Protein AF-E1YEP6-F1 (afdb_monomer)

Secondary structure (DSSP, 8-state):
----PPP-----STTSSTTEEE-SSEEEEEEEEETTEEEEEEEEHHHH-HHHHHHHHHHHHHHHHHHHHSS----HHHHHHHHHHHHHHHHHHHHHHHHHHHHHHHHHHHHHHHHHHHHHHHHH-EEEEEEEEETTTEEEEEEEEEETTEEEEEEEEEHHHHSSHHHHHHHHHHHHHHHHHHHHS---TT--------TT-SSSSTTEEEETTEEEEEEEEETTEEEEEEEEHHHH-HHHHHHHHHHHHHHHHHHHH-

Solvent-accessible surface area (backbone atoms only — not comparable to full-atom values): 14786 Å² total; per-residue (Å²): 134,87,78,84,72,81,76,86,72,80,66,91,47,96,63,79,45,75,52,33,45,78,53,91,64,31,13,33,17,45,46,79,76,57,94,91,41,68,51,71,52,76,29,47,17,88,81,54,35,67,69,52,12,42,52,50,24,53,49,53,44,44,58,46,32,33,71,75,70,71,48,62,83,70,51,68,66,60,53,49,51,52,49,54,51,52,52,52,52,51,51,52,53,51,53,52,52,51,56,52,51,54,52,53,53,51,52,51,52,52,53,50,53,49,55,50,48,53,51,52,55,64,71,50,45,49,74,50,74,46,80,44,82,41,94,85,82,45,48,30,31,37,36,39,36,29,52,75,94,42,76,80,40,81,50,76,31,42,14,84,82,50,74,34,64,66,49,14,47,50,50,49,51,51,50,51,50,50,54,47,45,69,67,63,40,67,76,46,94,73,69,65,82,59,87,61,68,53,94,85,44,74,58,91,42,83,51,32,34,68,55,97,66,24,25,33,20,52,45,79,76,49,95,99,37,67,53,70,51,77,27,46,27,90,79,56,37,64,72,52,13,45,50,53,27,52,49,53,46,53,54,48,50,48,71,74,73,107

Organism: NCBI:txid201089

Nearest PDB structures (foldseek):
  2f7t-assembly1_A-2  TM=4.843E-01  e=3.845E-01  Drosophila mauritiana
  2khx-assembly1_A  TM=5.033E-01  e=6.481E-01  Homo sapiens
  7zj1-assembly1_A  TM=3.303E-01  e=1.227E+00  Homo sapiens
  2mdr-assembly1_A  TM=3.276E-01  e=1.841E+00  Homo sapiens
  9asp-assembly1_B  TM=1.495E-01  e=4.318E-01  Homo sapiens

Structure (mmCIF, N/CA/C/O backbone):
data_AF-E1YEP6-F1
#
_entry.id   AF-E1YEP6-F1
#
loop_
_atom_site.group_PDB
_atom_site.id
_atom_site.type_symbol
_atom_site.label_atom_id
_atom_site.label_alt_id
_atom_site.label_comp_id
_atom_site.label_asym_id
_atom_site.label_entity_id
_atom_site.label_seq_id
_atom_site.pdbx_PDB_ins_code
_atom_site.Cartn_x
_atom_site.Cartn_y
_atom_site.Cartn_z
_atom_site.occupancy
_atom_site.B_iso_or_equiv
_atom_site.auth_seq_id
_atom_site.auth_comp_id
_atom_site.auth_asym_id
_atom_site.auth_atom_id
_atom_site.pdbx_PDB_model_num
ATOM 1 N N . MET A 1 1 ? 2.121 -6.589 59.839 1.00 35.47 1 MET A N 1
ATOM 2 C CA . MET A 1 1 ? 0.674 -6.629 60.161 1.00 35.47 1 MET A CA 1
ATOM 3 C C . MET A 1 1 ? -0.116 -7.048 58.926 1.00 35.47 1 MET A C 1
ATOM 5 O O . MET A 1 1 ? -0.257 -6.254 58.002 1.00 35.47 1 MET A O 1
ATOM 9 N N . MET A 1 2 ? -0.581 -8.300 58.866 1.00 32.38 2 MET A N 1
ATOM 10 C CA . MET A 1 2 ? -1.442 -8.772 57.775 1.00 32.38 2 MET A CA 1
ATOM 11 C C . MET A 1 2 ? -2.827 -8.127 57.902 1.00 32.38 2 MET A C 1
ATOM 13 O O . MET A 1 2 ? -3.521 -8.319 58.897 1.00 32.38 2 MET A O 1
ATOM 17 N N . ARG A 1 3 ? -3.227 -7.329 56.907 1.00 37.75 3 ARG A N 1
ATOM 18 C CA . ARG A 1 3 ? -4.594 -6.802 56.823 1.00 37.75 3 ARG A CA 1
ATOM 19 C C . ARG A 1 3 ? -5.504 -7.956 56.413 1.00 37.75 3 ARG A C 1
ATOM 21 O O . ARG A 1 3 ? -5.449 -8.388 55.265 1.00 37.75 3 ARG A O 1
ATOM 28 N N . ASN A 1 4 ? -6.325 -8.444 57.340 1.00 40.06 4 ASN A N 1
ATOM 29 C CA . ASN A 1 4 ? -7.400 -9.386 57.036 1.00 40.06 4 ASN A CA 1
ATOM 30 C C . ASN A 1 4 ? -8.300 -8.779 55.949 1.00 40.06 4 ASN A C 1
ATOM 32 O O . ASN A 1 4 ? -9.033 -7.820 56.198 1.00 40.06 4 ASN A O 1
ATOM 36 N N . LEU A 1 5 ? -8.200 -9.301 54.725 1.00 43.88 5 LEU A N 1
ATOM 37 C CA . LEU A 1 5 ? -9.076 -8.908 53.627 1.00 43.88 5 LEU A CA 1
ATOM 38 C C . LEU A 1 5 ? -10.500 -9.383 53.955 1.00 43.88 5 LEU A C 1
ATOM 40 O O . LEU A 1 5 ? -10.671 -10.535 54.358 1.00 43.88 5 LEU A O 1
ATOM 44 N N . PRO A 1 6 ? -11.527 -8.530 53.798 1.00 47.44 6 PRO A N 1
ATOM 45 C CA . PRO A 1 6 ? -12.900 -8.925 54.069 1.00 47.44 6 PRO A CA 1
ATOM 46 C C . PRO A 1 6 ? -13.282 -10.121 53.189 1.00 47.44 6 PRO A C 1
ATOM 48 O O . PRO A 1 6 ? -13.082 -10.118 51.971 1.00 47.44 6 PRO A O 1
ATOM 51 N N . THR A 1 7 ? -13.815 -11.158 53.832 1.00 45.75 7 THR A N 1
ATOM 52 C CA . THR A 1 7 ? -14.283 -12.383 53.187 1.00 45.75 7 THR A CA 1
ATOM 53 C C . THR A 1 7 ? -15.318 -12.049 52.112 1.00 45.75 7 THR A C 1
ATOM 55 O O . THR A 1 7 ? -16.186 -11.192 52.287 1.00 45.75 7 THR A O 1
ATOM 58 N N . LYS A 1 8 ? -15.201 -12.708 50.952 1.00 45.56 8 LYS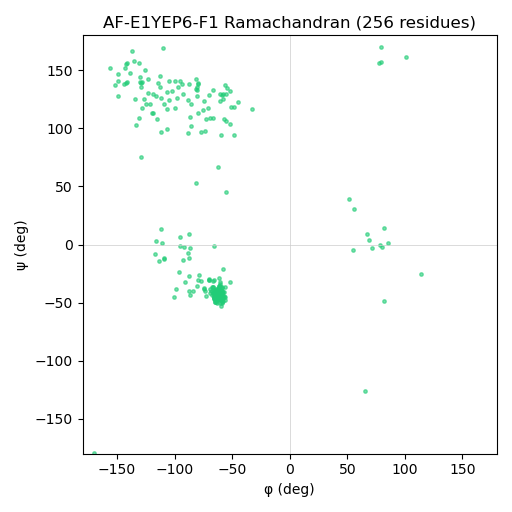 A N 1
ATOM 59 C CA . LYS A 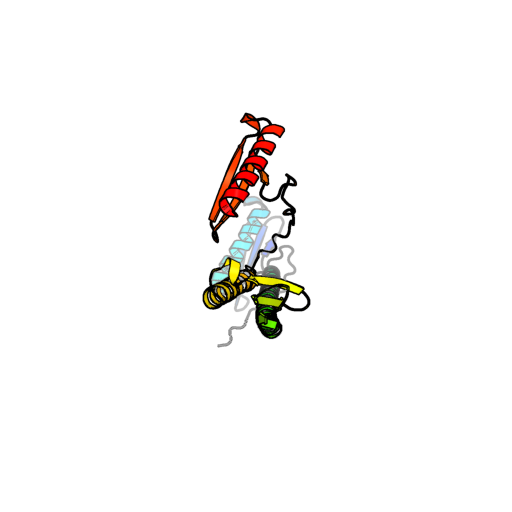1 8 ? -16.094 -12.528 49.800 1.00 45.56 8 LYS A CA 1
ATOM 60 C C . 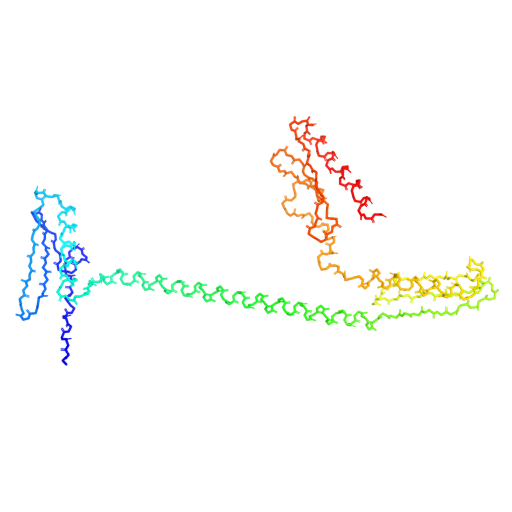LYS A 1 8 ? -17.540 -12.862 50.193 1.00 45.56 8 LYS A C 1
ATOM 62 O O . LYS A 1 8 ? -17.958 -14.011 50.097 1.00 45.56 8 LYS A O 1
ATOM 67 N N . THR A 1 9 ? -18.329 -11.865 50.583 1.00 48.84 9 THR A N 1
ATOM 68 C CA . THR A 1 9 ? -19.785 -12.012 50.701 1.00 48.84 9 THR A CA 1
ATOM 69 C C . THR A 1 9 ? -20.374 -12.234 49.310 1.00 48.84 9 THR A C 1
ATOM 71 O O . THR A 1 9 ? -20.386 -11.314 48.489 1.00 48.84 9 THR A O 1
ATOM 74 N N . LYS A 1 10 ? -20.846 -13.459 49.037 1.00 47.03 10 LYS A N 1
ATOM 75 C CA . LYS A 1 10 ? -21.699 -13.753 47.877 1.00 47.03 10 LYS A CA 1
ATOM 76 C C . LYS A 1 10 ? -22.940 -12.866 47.976 1.00 47.03 10 LYS A C 1
ATOM 78 O O . LYS A 1 10 ? -23.603 -12.845 49.010 1.00 47.03 10 LYS A O 1
ATOM 83 N N . SER A 1 11 ? -23.215 -12.094 46.932 1.00 49.12 11 SER A N 1
ATOM 84 C CA . SER A 1 11 ? -24.343 -11.173 46.917 1.00 49.12 11 SER A CA 1
ATOM 85 C C . SER A 1 11 ? -25.584 -11.941 46.441 1.00 49.12 11 SER A C 1
ATOM 87 O O . SER A 1 11 ? -25.661 -12.387 45.303 1.00 49.12 11 SER A O 1
ATOM 89 N N . THR A 1 12 ? -26.535 -12.180 47.345 1.00 55.88 12 THR A N 1
ATOM 90 C CA . THR A 1 12 ? -27.856 -12.774 47.044 1.00 55.88 12 THR A CA 1
ATOM 91 C C . THR A 1 12 ? -28.888 -11.710 46.652 1.00 55.88 12 THR A C 1
ATOM 93 O O . THR A 1 12 ? -30.082 -11.974 46.547 1.00 55.88 12 THR A O 1
ATOM 96 N N . ASN A 1 13 ? -28.445 -10.470 46.461 1.00 64.25 13 ASN A N 1
ATOM 97 C CA . ASN A 1 13 ? -29.283 -9.302 46.244 1.00 64.25 13 ASN A CA 1
ATOM 98 C C . ASN A 1 13 ? -29.504 -9.025 44.747 1.00 64.25 13 ASN A C 1
ATOM 100 O O . ASN A 1 13 ? -28.581 -9.037 43.937 1.00 64.25 13 ASN A O 1
ATOM 104 N N . LYS A 1 14 ? -30.748 -8.678 44.398 1.00 73.06 14 LYS A N 1
ATOM 105 C CA . LYS A 1 14 ? -31.220 -8.424 43.022 1.00 73.06 14 LYS A CA 1
ATOM 106 C C . LYS A 1 14 ? -30.589 -7.198 42.328 1.00 73.06 14 LYS A C 1
ATOM 108 O O . LYS A 1 14 ? -30.929 -6.900 41.193 1.00 73.06 14 LYS A O 1
ATOM 113 N N . THR A 1 15 ? -29.711 -6.456 43.001 1.00 80.00 15 THR A N 1
ATOM 114 C CA . THR A 1 15 ? -29.136 -5.187 42.513 1.00 80.00 15 THR A CA 1
ATOM 115 C C . THR A 1 15 ? -27.804 -5.356 41.778 1.00 80.00 15 THR A C 1
ATOM 117 O O . THR A 1 15 ? -27.323 -4.394 41.184 1.00 80.00 15 THR A O 1
ATOM 120 N N . GLY A 1 16 ? -27.163 -6.529 41.868 1.00 80.19 16 GLY A N 1
ATOM 121 C CA . GLY A 1 16 ? -25.827 -6.773 41.303 1.00 80.19 16 GLY A CA 1
ATOM 122 C C . GLY A 1 16 ? -24.682 -6.023 42.003 1.00 80.19 16 GLY A C 1
ATOM 123 O O . GLY A 1 16 ? -23.533 -6.103 41.570 1.00 80.19 16 GLY A O 1
ATOM 124 N N . VAL A 1 17 ? -24.962 -5.295 43.091 1.00 81.44 17 VAL A N 1
ATOM 125 C CA . VAL A 1 17 ? -23.961 -4.552 43.869 1.00 81.44 17 VAL A CA 1
ATOM 126 C C . VAL A 1 17 ? -23.952 -5.074 45.301 1.00 81.44 17 VAL A C 1
ATOM 128 O O . VAL A 1 17 ? -24.918 -4.903 46.047 1.00 81.44 17 VAL A O 1
ATOM 131 N N . THR A 1 18 ? -22.854 -5.711 45.712 1.00 84.31 18 THR A N 1
ATOM 132 C CA . THR A 1 18 ? -22.693 -6.234 47.076 1.00 84.31 18 THR A CA 1
ATOM 133 C C . THR A 1 18 ? -22.906 -5.132 48.108 1.00 84.31 18 THR A C 1
ATOM 135 O O . THR A 1 18 ? -22.303 -4.063 48.038 1.00 84.31 18 THR A O 1
ATOM 138 N N . GLY A 1 19 ? -23.762 -5.398 49.094 1.00 88.12 19 GLY A N 1
ATOM 139 C CA . GLY A 1 19 ? -24.051 -4.431 50.145 1.00 88.12 19 GLY A CA 1
ATOM 140 C C . GLY A 1 19 ? -25.145 -3.418 49.813 1.00 88.12 19 GLY A C 1
ATOM 141 O O . GLY A 1 19 ? -25.428 -2.573 50.654 1.00 88.12 19 GLY A O 1
ATOM 142 N N . VAL A 1 20 ? -25.764 -3.487 48.628 1.00 91.00 20 VAL A N 1
ATOM 143 C CA . VAL A 1 20 ? -26.867 -2.600 48.221 1.00 91.00 20 VAL A CA 1
ATOM 144 C C . VAL A 1 20 ? -28.122 -3.416 47.947 1.00 91.00 20 VAL A C 1
ATOM 146 O O . VAL A 1 20 ? -28.092 -4.353 47.159 1.00 91.00 20 VAL A O 1
ATOM 149 N N . SER A 1 21 ? -29.250 -3.043 48.532 1.00 92.25 21 SER A N 1
ATOM 150 C CA . SER A 1 21 ? -30.527 -3.726 48.323 1.00 92.25 21 SER A CA 1
ATOM 151 C C . SER A 1 21 ? -31.613 -2.718 47.979 1.00 92.25 21 SER A C 1
ATOM 153 O O . SER A 1 21 ? -31.680 -1.634 48.563 1.00 92.25 21 SER A O 1
ATOM 155 N N . ALA A 1 22 ? -32.472 -3.091 47.035 1.00 91.31 22 ALA A N 1
ATOM 156 C CA . ALA A 1 22 ? -33.628 -2.308 46.628 1.00 91.31 22 ALA A CA 1
ATOM 157 C C . ALA A 1 22 ? -34.900 -2.976 47.164 1.00 91.31 22 ALA A C 1
ATOM 159 O O . ALA A 1 22 ? -35.198 -4.109 46.791 1.00 91.31 22 ALA A O 1
ATOM 160 N N . LEU A 1 23 ? -35.615 -2.277 48.045 1.00 90.88 23 LEU A N 1
ATOM 161 C CA . LEU A 1 23 ? -36.950 -2.634 48.528 1.00 90.88 23 LEU A CA 1
ATOM 162 C C . LEU A 1 23 ? -37.964 -1.636 47.952 1.00 90.88 23 LEU A C 1
ATOM 164 O O . LEU A 1 23 ? -37.578 -0.605 47.396 1.00 90.88 23 LEU A O 1
ATOM 168 N N . ASP A 1 24 ? -39.257 -1.923 48.090 1.00 92.06 24 ASP A N 1
ATOM 169 C CA . ASP A 1 24 ? -40.296 -1.097 47.463 1.00 92.06 24 ASP A CA 1
ATOM 170 C C . ASP A 1 24 ? -40.440 0.288 48.101 1.00 92.06 24 ASP A C 1
ATOM 172 O O . ASP A 1 24 ? -40.710 1.263 47.404 1.00 92.06 24 ASP A O 1
ATOM 176 N N . SER A 1 25 ? -40.164 0.413 49.400 1.00 92.88 25 SER A N 1
ATOM 177 C CA . SER A 1 25 ? -40.256 1.683 50.130 1.00 92.88 25 SER A CA 1
ATOM 178 C C . SER A 1 25 ? -38.920 2.431 50.257 1.00 92.88 25 SER A C 1
ATOM 180 O O . SER A 1 25 ? -38.903 3.657 50.406 1.00 92.88 25 SER A O 1
ATOM 182 N N . PHE A 1 26 ? -37.781 1.736 50.170 1.00 95.12 26 PHE A N 1
ATOM 183 C CA . PHE A 1 26 ? -36.449 2.342 50.249 1.00 95.12 26 PHE A CA 1
ATOM 184 C C . PHE A 1 26 ? -35.371 1.491 49.567 1.00 95.12 26 PHE A C 1
ATOM 186 O O . PHE A 1 26 ? -35.425 0.266 49.539 1.00 95.12 26 PHE A O 1
ATOM 193 N N . CYS A 1 27 ? -34.319 2.144 49.081 1.00 93.94 27 CYS A N 1
ATOM 194 C CA . CYS A 1 27 ? -33.054 1.484 48.766 1.00 93.94 27 CYS A CA 1
ATOM 195 C C . CYS A 1 27 ? -32.096 1.675 49.941 1.00 93.94 27 CYS A C 1
ATOM 197 O O . CYS A 1 27 ? -31.992 2.775 50.487 1.00 93.94 27 CYS A O 1
ATOM 199 N N . TYR A 1 28 ? -31.392 0.626 50.356 1.00 92.94 28 TYR A N 1
ATOM 200 C CA . TYR A 1 28 ? -30.397 0.734 51.419 1.00 92.94 28 TYR A CA 1
ATOM 201 C C . TYR A 1 28 ? -29.045 0.201 50.981 1.00 92.94 28 TYR A C 1
ATOM 203 O O . TYR A 1 28 ? -28.932 -0.695 50.147 1.00 92.94 28 TYR A O 1
ATOM 211 N N . SER A 1 29 ? -28.011 0.781 51.570 1.00 93.00 29 SER A N 1
ATOM 212 C CA . SER A 1 29 ? -26.629 0.381 51.393 1.00 93.00 29 SER A CA 1
ATOM 213 C C . SER A 1 29 ? -25.996 0.173 52.762 1.00 93.00 29 SER A C 1
ATOM 215 O O . SER A 1 29 ? -26.270 0.930 53.693 1.00 93.00 29 SER A O 1
ATOM 217 N N . TYR A 1 30 ? -25.176 -0.858 52.914 1.00 92.19 30 TYR A N 1
ATOM 218 C CA . TYR A 1 30 ? -24.392 -1.118 54.121 1.00 92.19 30 TYR A CA 1
ATOM 219 C C . TYR A 1 30 ? -22.943 -1.393 53.752 1.00 92.19 30 TYR A C 1
ATOM 221 O O . TYR A 1 30 ? -22.701 -1.811 52.633 1.00 92.19 30 TYR A O 1
ATOM 229 N N . ILE A 1 31 ? -21.994 -1.189 54.667 1.00 89.62 31 ILE A N 1
ATOM 230 C CA . ILE A 1 31 ? -20.568 -1.525 54.537 1.00 89.62 31 ILE A CA 1
ATOM 231 C C . ILE A 1 31 ? -20.013 -2.002 55.882 1.00 89.62 31 ILE A C 1
ATOM 233 O O . ILE A 1 31 ? -20.355 -1.449 56.929 1.00 89.62 31 ILE A O 1
ATOM 237 N N . ALA A 1 32 ? -19.185 -3.046 55.862 1.00 87.00 32 ALA A N 1
ATOM 238 C CA . ALA A 1 32 ? -18.506 -3.553 57.050 1.00 87.00 32 ALA A CA 1
ATOM 239 C C . ALA A 1 32 ? -17.268 -2.695 57.350 1.00 87.00 32 ALA A C 1
ATOM 241 O O . ALA A 1 32 ? -16.514 -2.368 56.439 1.00 87.00 32 ALA A O 1
ATOM 242 N N . ILE A 1 33 ? -17.059 -2.336 58.616 1.00 85.44 33 ILE A N 1
ATOM 243 C CA . ILE A 1 33 ? -15.968 -1.439 59.051 1.00 85.44 33 ILE A CA 1
ATOM 244 C C . ILE A 1 33 ? -14.905 -2.203 59.868 1.00 85.44 33 ILE A C 1
ATOM 246 O O . ILE A 1 33 ? -13.941 -1.613 60.338 1.00 85.44 33 ILE A O 1
ATOM 250 N N . GLY A 1 34 ? -15.075 -3.519 60.040 1.00 76.81 34 GLY A N 1
ATOM 251 C CA . GLY A 1 34 ? -14.271 -4.355 60.938 1.00 76.81 34 GLY A CA 1
ATOM 252 C C . GLY A 1 34 ? -14.987 -4.665 62.258 1.00 76.81 34 GLY A C 1
ATOM 253 O O . GLY A 1 34 ? -15.971 -4.014 62.614 1.00 76.81 34 GLY A O 1
ATOM 254 N N . SER A 1 35 ? -14.527 -5.710 62.955 1.00 75.75 35 SER A N 1
ATOM 255 C CA . SER A 1 35 ? -15.024 -6.144 64.278 1.00 75.75 35 SER A CA 1
ATOM 256 C C . SER A 1 35 ? -16.549 -6.319 64.369 1.00 75.75 35 SER A C 1
ATOM 258 O O . SER A 1 35 ? -17.174 -5.903 65.341 1.00 75.75 35 SER A O 1
ATOM 260 N N . GLY A 1 36 ? -17.175 -6.850 63.312 1.00 80.25 36 GLY A N 1
ATOM 261 C CA . GLY A 1 36 ? -18.630 -7.056 63.241 1.00 80.25 36 GLY A CA 1
ATOM 262 C C . GLY A 1 36 ? -19.473 -5.779 63.099 1.00 80.25 36 GLY A C 1
ATOM 263 O O . GLY A 1 36 ? -20.689 -5.860 62.927 1.00 80.25 36 GLY A O 1
ATOM 264 N N . LYS A 1 37 ? -18.861 -4.587 63.114 1.00 84.75 37 LYS A N 1
ATOM 265 C CA . LYS A 1 37 ? -19.570 -3.309 62.987 1.00 84.75 37 LYS A CA 1
ATOM 266 C C . LYS A 1 37 ? -19.871 -2.990 61.522 1.00 84.75 37 LYS A C 1
ATOM 268 O O . LYS A 1 37 ? -19.052 -3.212 60.624 1.00 84.75 37 LYS A O 1
ATOM 273 N N . ARG A 1 38 ? -21.051 -2.410 61.280 1.00 91.00 38 ARG A N 1
ATOM 274 C CA . ARG A 1 38 ? -21.513 -1.989 59.949 1.00 91.00 38 ARG A CA 1
ATOM 275 C C . ARG A 1 38 ? -22.004 -0.546 59.948 1.00 91.00 38 ARG A C 1
ATOM 277 O O . ARG A 1 38 ? -22.722 -0.131 60.851 1.00 91.00 38 ARG A O 1
ATOM 284 N N . LYS A 1 39 ? -21.658 0.199 58.900 1.00 92.50 39 LYS A N 1
ATOM 285 C CA . LYS A 1 39 ? -22.277 1.488 58.560 1.00 92.50 39 LYS A CA 1
ATOM 286 C C . LYS A 1 39 ? -23.362 1.223 57.534 1.00 92.50 39 LYS A C 1
ATOM 288 O O . LYS A 1 39 ? -23.170 0.401 56.644 1.00 92.50 39 LYS A O 1
ATOM 293 N N . SER 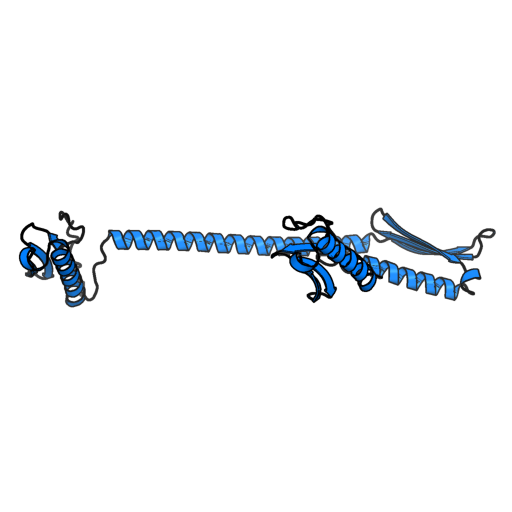A 1 40 ? -24.493 1.908 57.638 1.00 94.31 40 SER A N 1
ATOM 294 C CA . SER A 1 40 ? -25.556 1.797 56.642 1.00 94.31 40 SER A CA 1
ATOM 295 C C . SER A 1 40 ? -26.232 3.133 56.391 1.00 94.31 40 SER A C 1
ATOM 297 O O . SER A 1 40 ? -26.201 4.020 57.243 1.00 94.31 40 SER A O 1
ATOM 299 N N . LYS A 1 41 ? -26.824 3.278 55.206 1.00 96.75 41 LYS A N 1
ATOM 300 C CA . LYS A 1 41 ? -27.627 4.435 54.821 1.00 96.75 41 LYS A CA 1
ATOM 301 C C . LYS A 1 41 ? -28.823 3.989 53.989 1.00 96.75 41 LYS A C 1
ATOM 303 O O . LYS A 1 41 ? -28.702 3.097 53.148 1.00 96.75 41 LYS A O 1
ATOM 308 N N . LYS A 1 42 ? -29.976 4.612 54.238 1.00 97.06 42 LYS A N 1
ATOM 309 C CA . LYS A 1 42 ? -31.240 4.363 53.533 1.00 97.06 42 LYS A CA 1
ATOM 310 C C . LYS A 1 42 ? -31.625 5.585 52.700 1.00 97.06 42 LYS A C 1
ATOM 312 O O . LYS A 1 42 ? -31.392 6.718 53.117 1.00 97.06 42 LYS A O 1
ATOM 317 N N . PHE A 1 43 ? -32.232 5.340 51.547 1.00 97.12 43 PHE A N 1
ATOM 318 C CA . PHE A 1 43 ? -32.734 6.342 50.614 1.00 97.12 43 PHE A CA 1
ATOM 319 C C . PHE A 1 43 ? -34.194 6.012 50.299 1.00 97.12 43 PHE A C 1
ATOM 321 O O . PHE A 1 43 ? -34.493 4.932 49.791 1.00 97.12 43 PHE A O 1
ATOM 328 N N . SER A 1 44 ? -35.106 6.918 50.653 1.00 96.94 44 SER A N 1
ATOM 329 C CA . SER A 1 44 ? -36.551 6.710 50.501 1.00 96.94 44 SER A CA 1
ATOM 330 C C . SER A 1 44 ? -36.963 6.719 49.030 1.00 96.94 44 SER A C 1
ATOM 332 O O . SER A 1 44 ? -36.665 7.674 48.312 1.00 96.94 44 SER A O 1
ATOM 334 N N . VAL A 1 45 ? -37.698 5.689 48.602 1.00 96.62 45 VAL A N 1
ATOM 335 C CA . VAL A 1 45 ? -38.272 5.630 47.249 1.00 96.62 45 VAL A CA 1
ATOM 336 C C . VAL A 1 45 ? -39.354 6.698 47.087 1.00 96.62 45 VAL A C 1
ATOM 338 O O . VAL A 1 45 ? -39.399 7.341 46.047 1.00 96.62 45 VAL A O 1
ATOM 341 N N . LYS A 1 46 ? -40.150 6.978 48.130 1.00 96.94 46 LYS A N 1
ATOM 342 C CA . LYS A 1 46 ? -41.175 8.039 48.100 1.00 96.94 46 LYS A CA 1
ATOM 343 C C . LYS A 1 46 ? -40.577 9.428 47.842 1.00 96.94 46 LYS A C 1
ATOM 345 O O . LYS A 1 46 ? -41.216 10.253 47.206 1.00 96.94 46 LYS A O 1
ATOM 350 N N . LYS A 1 47 ? -39.359 9.688 48.334 1.00 97.75 47 LYS A N 1
ATOM 351 C CA . LYS A 1 47 ? -38.690 10.992 48.189 1.00 97.75 47 LYS A CA 1
ATOM 352 C C . LYS A 1 47 ? -37.948 11.154 46.860 1.00 97.75 47 LYS A C 1
ATOM 354 O O . LYS A 1 47 ? -37.942 12.247 46.314 1.00 97.75 47 LYS A O 1
ATOM 359 N N . TYR A 1 48 ? -37.275 10.105 46.385 1.00 95.38 48 TYR A N 1
ATOM 360 C CA . TYR A 1 48 ? -36.347 10.204 45.249 1.00 95.38 48 TYR A CA 1
ATOM 361 C C . TYR A 1 48 ? -36.810 9.440 44.000 1.00 95.38 48 TYR A C 1
ATOM 363 O O . TYR A 1 48 ? -36.265 9.641 42.924 1.00 95.38 48 TYR A O 1
ATOM 371 N N . GLY A 1 49 ? -37.796 8.553 44.113 1.00 95.75 49 GLY A N 1
ATOM 372 C CA . GLY A 1 49 ? -38.107 7.560 43.086 1.00 95.75 49 GLY A CA 1
ATOM 373 C C . GLY A 1 49 ? -37.155 6.357 43.135 1.00 95.75 49 GLY A C 1
ATOM 374 O O . GLY A 1 49 ? -36.041 6.429 43.658 1.00 95.75 49 GLY A O 1
ATOM 375 N N . LYS A 1 50 ? -37.600 5.209 42.605 1.00 93.44 50 LYS A N 1
ATOM 376 C CA . LYS A 1 50 ? -36.900 3.915 42.761 1.00 93.44 50 LYS A CA 1
ATOM 377 C C . LYS A 1 50 ? -35.516 3.907 42.102 1.00 93.44 50 LYS A C 1
ATOM 379 O O . LYS A 1 50 ? -34.551 3.455 42.715 1.00 93.44 50 LYS A O 1
ATOM 384 N N . ALA A 1 51 ? -35.408 4.449 40.888 1.00 92.31 51 ALA A N 1
ATOM 385 C CA . ALA A 1 51 ? -34.149 4.513 40.146 1.00 92.31 51 ALA A CA 1
ATOM 386 C C . ALA A 1 51 ? -33.113 5.422 40.831 1.00 92.31 51 ALA A C 1
ATOM 388 O O . ALA A 1 51 ? -31.963 5.021 41.021 1.00 92.31 51 ALA A O 1
ATOM 389 N N . GLU A 1 52 ? -33.523 6.614 41.267 1.00 94.81 52 GLU A N 1
ATOM 390 C CA . GLU A 1 52 ? -32.613 7.580 41.886 1.00 94.81 52 GLU A CA 1
ATOM 391 C C . GLU A 1 52 ? -32.230 7.173 43.315 1.00 94.81 52 GLU A C 1
ATOM 393 O O . GLU A 1 52 ? -31.064 7.281 43.697 1.00 94.81 52 GLU A O 1
ATOM 398 N N . ALA A 1 53 ? -33.160 6.600 44.089 1.00 96.06 53 ALA A N 1
ATOM 399 C CA . ALA A 1 53 ? -32.848 6.011 45.390 1.00 96.06 53 ALA A CA 1
ATOM 400 C C . ALA A 1 53 ? -31.793 4.895 45.268 1.00 96.06 53 ALA A C 1
ATOM 402 O O . ALA A 1 53 ? -30.859 4.836 46.075 1.00 96.06 53 ALA A O 1
ATOM 403 N N . LEU A 1 54 ? -31.893 4.043 44.238 1.00 94.25 54 LEU A N 1
ATOM 404 C CA . LEU A 1 54 ? -30.894 3.013 43.950 1.00 94.25 54 LEU A CA 1
ATOM 405 C C . LEU A 1 54 ? -29.550 3.630 43.541 1.00 94.25 54 LEU A C 1
ATOM 407 O O . LEU A 1 54 ? -28.507 3.234 44.067 1.00 94.25 54 LEU A O 1
ATOM 411 N N . ARG A 1 55 ? -29.557 4.634 42.656 1.00 93.94 55 ARG A N 1
ATOM 412 C CA . ARG A 1 55 ? -28.347 5.352 42.228 1.00 93.94 55 ARG A CA 1
ATOM 413 C C . ARG A 1 55 ? -27.610 5.973 43.417 1.00 93.94 55 ARG A C 1
ATOM 415 O O . ARG A 1 55 ? -26.395 5.807 43.539 1.00 93.94 55 ARG A O 1
ATOM 422 N N . LEU A 1 56 ? -28.337 6.628 44.324 1.00 95.12 56 LEU A N 1
ATOM 423 C CA . LEU A 1 56 ? -27.791 7.225 45.545 1.00 95.12 56 LEU A CA 1
ATOM 424 C C . LEU A 1 56 ? -27.229 6.170 46.507 1.00 95.12 56 LEU A C 1
ATOM 426 O O . LEU A 1 56 ? -26.158 6.379 47.080 1.00 95.12 56 LEU A O 1
ATOM 430 N N . ALA A 1 57 ? -27.891 5.018 46.642 1.00 95.19 57 ALA A N 1
ATOM 431 C CA . ALA A 1 57 ? -27.399 3.903 47.451 1.00 95.19 57 ALA A CA 1
ATOM 432 C C . ALA A 1 57 ? -26.081 3.319 46.910 1.00 95.19 57 ALA A C 1
ATOM 434 O O . ALA A 1 57 ? -25.153 3.072 47.688 1.00 95.19 57 ALA A O 1
ATOM 435 N N . ILE A 1 58 ? -25.966 3.159 45.585 1.00 91.31 58 ILE A N 1
ATOM 436 C CA . ILE A 1 58 ? -24.736 2.711 44.910 1.00 91.31 58 ILE A CA 1
ATOM 437 C C . ILE A 1 58 ? -23.623 3.749 45.074 1.00 91.31 58 ILE A C 1
ATOM 439 O O . ILE A 1 58 ? -22.499 3.389 45.426 1.00 91.31 58 ILE A O 1
ATOM 443 N N . LYS A 1 59 ? -23.926 5.036 44.860 1.00 92.38 59 LYS A N 1
ATOM 444 C CA . LYS A 1 59 ? -22.956 6.124 45.035 1.00 92.38 59 LYS A CA 1
ATOM 445 C C . LYS A 1 59 ? -22.419 6.149 46.466 1.00 92.38 59 LYS A C 1
ATOM 447 O O . LYS A 1 59 ? -21.213 6.083 46.668 1.00 92.38 59 LYS A O 1
ATOM 452 N N . TRP A 1 60 ? -23.308 6.130 47.460 1.00 94.75 60 TRP A N 1
ATOM 453 C CA . TRP A 1 60 ? -22.906 6.132 48.866 1.00 94.75 60 TRP A CA 1
ATOM 454 C C . TRP A 1 60 ? -22.063 4.912 49.241 1.00 94.75 60 TRP A C 1
ATOM 456 O O . TRP A 1 60 ? -21.121 5.049 50.023 1.00 94.75 60 TRP A O 1
ATOM 466 N N . ARG A 1 61 ? -22.364 3.732 48.674 1.00 91.06 61 ARG A N 1
ATOM 467 C CA . ARG A 1 61 ? -21.543 2.528 48.865 1.00 91.06 61 ARG A CA 1
ATOM 468 C C . ARG A 1 61 ? -20.118 2.768 48.377 1.00 91.06 61 ARG A C 1
ATOM 470 O O . ARG A 1 61 ? -19.187 2.569 49.148 1.00 91.06 61 ARG A O 1
ATOM 477 N N . ARG A 1 62 ? -19.957 3.229 47.132 1.00 86.81 62 ARG A N 1
ATOM 478 C CA . ARG A 1 62 ? -18.643 3.484 46.514 1.00 86.81 62 ARG A CA 1
ATOM 479 C C . ARG A 1 62 ? -17.845 4.536 47.282 1.00 86.81 62 ARG A C 1
ATOM 481 O O . ARG A 1 62 ? -16.681 4.305 47.594 1.00 86.81 62 ARG A O 1
ATOM 488 N N . ASP A 1 63 ? -18.491 5.634 47.665 1.00 87.81 63 ASP A N 1
ATOM 489 C CA . ASP A 1 63 ? -17.858 6.714 48.432 1.00 87.81 63 ASP A CA 1
ATOM 490 C C . ASP A 1 63 ? -17.437 6.254 49.837 1.00 87.81 63 ASP A C 1
ATOM 492 O O . ASP A 1 63 ? -16.478 6.771 50.415 1.00 87.81 63 ASP A O 1
ATOM 496 N N . SER A 1 64 ? -18.173 5.301 50.413 1.00 89.75 64 SER A N 1
ATOM 497 C CA . SER A 1 64 ? -17.870 4.727 51.725 1.00 89.75 64 SER A CA 1
ATOM 498 C C . SER A 1 64 ? -16.770 3.666 51.644 1.00 89.75 64 SER A C 1
ATOM 500 O O . SER A 1 64 ? -15.931 3.616 52.535 1.00 89.75 64 SER A O 1
ATOM 502 N N . GLU A 1 65 ? -16.716 2.869 50.571 1.00 84.31 65 GLU A N 1
ATOM 503 C CA . GLU A 1 65 ? -15.601 1.950 50.291 1.00 84.31 65 GLU A CA 1
ATOM 504 C C . GLU A 1 65 ? -14.289 2.702 50.101 1.00 84.31 65 GLU A C 1
ATOM 506 O O . GLU A 1 65 ? -13.294 2.358 50.733 1.00 84.31 65 GLU A O 1
ATOM 511 N N . LEU A 1 66 ? -14.305 3.773 49.304 1.00 82.88 66 LEU A N 1
ATOM 512 C CA . LEU A 1 66 ? -13.141 4.636 49.119 1.00 82.88 66 LEU A CA 1
ATOM 513 C C . LEU A 1 66 ? -12.670 5.236 50.446 1.00 82.88 66 LEU A C 1
ATOM 515 O O . LEU A 1 66 ? -11.481 5.190 50.739 1.00 82.88 66 LEU A O 1
ATOM 519 N N . ARG A 1 67 ? -13.590 5.735 51.283 1.00 84.44 67 ARG A N 1
ATOM 520 C CA . ARG A 1 67 ? -13.234 6.311 52.590 1.00 84.44 67 ARG A CA 1
ATOM 521 C C . ARG A 1 67 ? -12.712 5.294 53.600 1.00 84.44 67 ARG A C 1
ATOM 523 O O . ARG A 1 67 ? -11.822 5.628 54.368 1.00 84.44 67 ARG A O 1
ATOM 530 N N . ILE A 1 68 ? -13.294 4.097 53.653 1.00 82.88 68 ILE A N 1
ATOM 531 C CA . ILE A 1 68 ? -12.973 3.104 54.691 1.00 82.88 68 ILE A CA 1
ATOM 532 C C . ILE A 1 68 ? -11.784 2.231 54.279 1.00 82.88 68 ILE A C 1
ATOM 534 O O . ILE A 1 68 ? -10.947 1.905 55.115 1.00 82.88 68 ILE A O 1
ATOM 538 N N . HIS A 1 69 ? -11.707 1.834 53.010 1.00 77.50 69 HIS A N 1
ATOM 539 C CA . HIS A 1 69 ? -10.709 0.878 52.525 1.00 77.50 69 HIS A CA 1
ATOM 540 C C . HIS A 1 69 ? -9.630 1.514 51.638 1.00 77.50 69 HIS A C 1
ATOM 542 O O . HIS A 1 69 ? -8.624 0.864 51.365 1.00 77.50 69 HIS A O 1
ATOM 548 N N . GLY A 1 70 ? -9.810 2.762 51.191 1.00 75.25 70 GLY A N 1
ATOM 549 C CA . GLY A 1 70 ? -8.878 3.457 50.295 1.00 75.25 70 GLY A CA 1
ATOM 550 C C . GLY A 1 70 ? -9.022 3.081 48.815 1.00 75.25 70 GLY A C 1
ATOM 551 O O . GLY A 1 70 ? -8.326 3.635 47.973 1.00 75.25 70 GLY A O 1
ATOM 552 N N . TYR A 1 71 ? -9.920 2.153 48.472 1.00 68.12 71 TYR A N 1
ATOM 553 C CA . TYR A 1 71 ? -10.203 1.739 47.097 1.00 68.12 71 TYR A CA 1
ATOM 554 C C . TYR A 1 71 ? -11.666 1.305 46.955 1.00 68.12 71 TYR A C 1
ATOM 556 O O . TYR A 1 71 ? -12.260 0.756 47.882 1.00 68.12 71 TYR A O 1
ATOM 564 N N . SER A 1 72 ? -12.262 1.549 45.784 1.00 63.53 72 SER A N 1
ATOM 565 C CA . SER A 1 72 ? -13.600 1.036 45.466 1.00 63.53 72 SER A CA 1
ATOM 566 C C . SER A 1 72 ? -13.498 -0.421 45.026 1.00 63.53 72 SER A C 1
ATOM 568 O O . SER A 1 72 ? -12.671 -0.768 44.178 1.00 63.53 72 SER A O 1
ATOM 570 N N . ILE A 1 73 ? -14.353 -1.282 45.578 1.00 65.25 73 ILE A N 1
ATOM 571 C CA . ILE A 1 73 ? -14.453 -2.671 45.144 1.00 65.25 73 ILE A CA 1
ATOM 572 C C . ILE A 1 73 ? -15.244 -2.656 43.836 1.00 65.25 73 ILE A C 1
ATOM 574 O O . ILE A 1 73 ? -16.473 -2.581 43.815 1.00 65.25 73 ILE A O 1
ATOM 578 N N . ILE A 1 74 ? -14.524 -2.679 42.715 1.00 61.34 74 ILE A N 1
ATOM 579 C CA . ILE A 1 74 ? -15.135 -2.762 41.389 1.00 61.34 74 ILE A CA 1
ATOM 580 C C . ILE A 1 74 ? -15.997 -4.036 41.341 1.00 61.34 74 ILE A C 1
ATOM 582 O O . ILE A 1 74 ? -15.491 -5.113 41.675 1.00 61.34 74 ILE A O 1
ATOM 586 N N . PRO A 1 75 ? -17.272 -3.957 40.909 1.00 63.53 75 PRO A N 1
ATOM 587 C CA . PRO A 1 75 ? -18.103 -5.140 40.737 1.00 63.53 75 PRO A CA 1
ATOM 588 C C . PRO A 1 75 ? -17.373 -6.166 39.868 1.00 63.53 75 PRO A C 1
ATOM 590 O O . PRO A 1 75 ? -16.842 -5.822 38.809 1.00 63.53 75 PRO A O 1
ATOM 593 N N . VAL A 1 76 ? -17.338 -7.424 40.308 1.00 62.38 76 VAL A N 1
ATOM 594 C CA . VAL A 1 76 ? -16.578 -8.512 39.660 1.00 62.38 76 VAL A CA 1
ATOM 595 C C . VAL A 1 76 ? -16.887 -8.611 38.160 1.00 62.38 76 VAL A C 1
ATOM 597 O O . VAL A 1 76 ? -16.009 -8.918 37.355 1.00 62.38 76 VAL A O 1
ATOM 600 N N . GLU A 1 77 ? -18.113 -8.291 37.759 1.00 61.00 77 GLU A N 1
ATOM 601 C CA . GLU A 1 77 ? -18.536 -8.255 36.359 1.00 61.00 77 GLU A CA 1
ATOM 602 C C . GLU A 1 77 ? -17.843 -7.165 35.534 1.00 61.00 77 GLU A C 1
ATOM 604 O O . GLU A 1 77 ? -17.423 -7.426 34.405 1.00 61.00 77 GLU A O 1
ATOM 609 N N . LEU A 1 78 ? -17.654 -5.967 36.095 1.00 64.44 78 LEU A N 1
ATOM 610 C CA . LEU A 1 78 ? -16.942 -4.880 35.424 1.00 64.44 78 LEU A CA 1
ATOM 611 C C . LEU A 1 78 ? -15.447 -5.215 35.300 1.00 64.44 78 LEU A C 1
ATOM 613 O O . LEU A 1 78 ? -14.850 -5.003 34.247 1.00 64.44 78 LEU A O 1
ATOM 617 N N . ALA A 1 79 ? -14.861 -5.837 36.328 1.00 66.06 79 ALA A N 1
ATOM 618 C CA . ALA A 1 79 ? -13.488 -6.338 36.271 1.00 66.06 79 ALA A CA 1
ATOM 619 C C . ALA A 1 79 ? -13.318 -7.424 35.190 1.00 66.06 79 ALA A C 1
ATOM 621 O O . ALA A 1 79 ? -12.362 -7.381 34.415 1.00 66.06 79 ALA A O 1
ATOM 622 N N . ARG A 1 80 ? -14.280 -8.353 35.071 1.00 71.56 80 ARG A N 1
ATOM 623 C CA . ARG A 1 80 ? -14.302 -9.378 34.013 1.00 71.56 80 ARG A CA 1
ATOM 624 C C . ARG A 1 80 ? -14.419 -8.770 32.614 1.00 71.56 80 ARG A C 1
ATOM 626 O O . ARG A 1 80 ? -13.701 -9.205 31.715 1.00 71.56 80 ARG A O 1
ATOM 633 N N . ARG A 1 81 ? -15.283 -7.766 32.416 1.00 70.25 81 ARG A N 1
ATOM 634 C CA . ARG A 1 81 ? -15.402 -7.050 31.131 1.00 70.25 81 ARG A CA 1
ATOM 635 C C . ARG A 1 81 ? -14.099 -6.342 30.765 1.00 70.25 81 ARG A C 1
ATOM 637 O O . ARG A 1 81 ? -13.604 -6.528 29.656 1.00 70.25 81 ARG A O 1
ATOM 644 N N . ASN A 1 82 ? -13.497 -5.626 31.714 1.00 74.12 82 ASN A N 1
ATOM 645 C CA . ASN A 1 82 ? -12.223 -4.936 31.506 1.00 74.12 82 ASN A CA 1
ATOM 646 C C . ASN A 1 82 ? -11.086 -5.915 31.181 1.00 74.12 82 ASN A C 1
ATOM 648 O O . ASN A 1 82 ? -10.250 -5.630 30.327 1.00 74.12 82 ASN A O 1
ATOM 652 N N . PHE A 1 83 ? -11.071 -7.090 31.816 1.00 76.44 83 PHE A N 1
ATOM 653 C CA . PHE A 1 83 ? -10.097 -8.139 31.526 1.00 76.44 83 PHE A CA 1
ATOM 654 C C . PHE A 1 83 ? -10.265 -8.716 30.113 1.00 76.44 83 PHE A C 1
ATOM 656 O O . PHE A 1 83 ? -9.288 -8.788 29.368 1.00 76.44 83 PHE A O 1
ATOM 663 N N . LYS A 1 84 ? -11.499 -9.052 29.705 1.00 79.44 84 LYS A N 1
ATOM 664 C CA . LYS A 1 84 ? -11.788 -9.526 28.339 1.00 79.44 84 LYS A CA 1
ATOM 665 C C . LYS A 1 84 ? -11.386 -8.494 27.283 1.00 79.44 84 LYS A C 1
ATOM 667 O O . LYS A 1 84 ? -10.742 -8.856 26.302 1.00 79.44 84 LYS A O 1
ATOM 672 N N . HIS A 1 85 ? -11.702 -7.219 27.511 1.00 77.25 85 HIS A N 1
ATOM 673 C CA . HIS A 1 85 ? -11.317 -6.135 26.609 1.00 77.25 85 HIS A CA 1
ATOM 674 C C . HIS A 1 85 ? -9.789 -5.979 26.506 1.00 77.25 85 HIS A C 1
ATOM 676 O O . HIS A 1 85 ? -9.239 -5.889 25.411 1.00 77.25 85 HIS A O 1
ATOM 682 N N . LYS A 1 86 ? -9.062 -6.039 27.631 1.00 84.56 86 LYS A N 1
ATOM 683 C CA . LYS A 1 86 ? -7.588 -6.026 27.611 1.00 84.56 86 LYS A CA 1
ATOM 684 C C . LYS A 1 86 ? -7.012 -7.212 26.833 1.00 84.56 86 LYS A C 1
ATOM 686 O O . LYS A 1 86 ? -6.084 -7.023 26.050 1.00 84.56 86 LYS A O 1
ATOM 691 N N . GLN A 1 87 ? -7.573 -8.413 26.996 1.00 88.81 87 GLN A N 1
ATOM 692 C CA . GLN A 1 87 ? -7.147 -9.588 26.231 1.00 88.81 87 GLN A CA 1
ATOM 693 C C . GLN A 1 87 ? -7.400 -9.434 24.725 1.00 88.81 87 GLN A C 1
ATOM 695 O O . GLN A 1 87 ? -6.533 -9.802 23.931 1.00 88.81 87 GLN A O 1
ATOM 700 N N . SER A 1 88 ? -8.545 -8.877 24.311 1.00 86.75 88 SER A N 1
ATOM 701 C CA . SER A 1 88 ? -8.829 -8.659 22.887 1.00 86.75 88 SER A CA 1
ATOM 702 C C . SER A 1 88 ? -7.881 -7.634 22.266 1.00 86.75 88 SER A C 1
ATOM 704 O O . SER A 1 88 ? -7.368 -7.867 21.174 1.00 86.75 88 SER A O 1
ATOM 706 N N . VAL A 1 89 ? -7.583 -6.543 22.980 1.00 90.19 89 VAL A N 1
ATOM 707 C CA . VAL A 1 89 ? -6.624 -5.522 22.527 1.00 90.19 89 VAL A CA 1
ATOM 708 C C . VAL A 1 89 ? -5.216 -6.112 22.393 1.00 90.19 89 VAL A C 1
ATOM 710 O O . VAL A 1 89 ? -4.555 -5.905 21.377 1.00 90.19 89 VAL A O 1
ATOM 713 N N . LEU A 1 90 ? -4.770 -6.910 23.369 1.00 91.56 90 LEU A N 1
ATOM 714 C CA . LEU A 1 90 ? -3.480 -7.607 23.306 1.00 91.56 90 LEU A CA 1
ATOM 715 C C . LEU A 1 90 ? -3.384 -8.538 22.091 1.00 91.56 90 LEU A C 1
ATOM 717 O O . LEU A 1 90 ? -2.395 -8.477 21.360 1.00 91.56 90 LEU A O 1
ATOM 721 N N . LYS A 1 91 ? -4.418 -9.352 21.833 1.00 92.38 91 LYS A N 1
ATOM 722 C CA . LYS A 1 91 ? -4.466 -10.238 20.657 1.00 92.38 91 LYS A CA 1
ATOM 723 C C . LYS A 1 91 ? -4.412 -9.455 19.344 1.00 92.38 91 LYS A C 1
ATOM 725 O O . LYS A 1 91 ? -3.642 -9.819 18.457 1.00 92.38 91 LYS A O 1
ATOM 730 N N . ALA A 1 92 ? -5.175 -8.366 19.232 1.00 87.44 92 ALA A N 1
ATOM 731 C CA . ALA A 1 92 ? -5.180 -7.515 18.042 1.00 87.44 92 ALA A CA 1
ATOM 732 C C . ALA A 1 92 ? -3.800 -6.887 17.779 1.00 87.44 92 ALA A C 1
ATOM 734 O O . ALA A 1 92 ? -3.298 -6.931 16.656 1.00 87.44 92 ALA A O 1
ATOM 735 N N . ASN A 1 93 ? -3.139 -6.387 18.826 1.00 91.50 93 ASN A N 1
ATOM 736 C CA . ASN A 1 93 ? -1.798 -5.813 18.720 1.00 91.50 93 ASN A CA 1
ATOM 737 C C . ASN A 1 93 ? -0.750 -6.856 18.306 1.00 91.50 93 ASN A C 1
ATOM 739 O O . ASN A 1 93 ? 0.128 -6.559 17.493 1.00 91.50 93 ASN A O 1
ATOM 743 N N . LEU A 1 94 ? -0.844 -8.086 18.820 1.00 91.75 94 LEU A N 1
ATOM 744 C CA . LEU A 1 94 ? 0.047 -9.181 18.429 1.00 91.75 94 LEU A CA 1
ATOM 745 C C . LEU A 1 94 ? -0.140 -9.554 16.946 1.00 91.75 94 LEU A C 1
ATOM 747 O O . LEU A 1 94 ? 0.836 -9.710 16.209 1.00 91.75 94 LEU A O 1
ATOM 751 N N . ALA A 1 95 ? -1.392 -9.626 16.485 1.00 88.38 95 ALA A N 1
ATOM 752 C CA . ALA A 1 95 ? -1.728 -9.883 15.085 1.00 88.38 95 ALA A CA 1
ATOM 753 C C . ALA A 1 95 ? -1.247 -8.756 14.149 1.00 88.38 95 ALA A C 1
ATOM 755 O O . ALA A 1 95 ? -0.744 -9.014 13.058 1.00 88.38 95 ALA A O 1
ATOM 756 N N . ALA A 1 96 ? -1.341 -7.494 14.574 1.00 87.12 96 ALA A N 1
ATOM 757 C CA . ALA A 1 9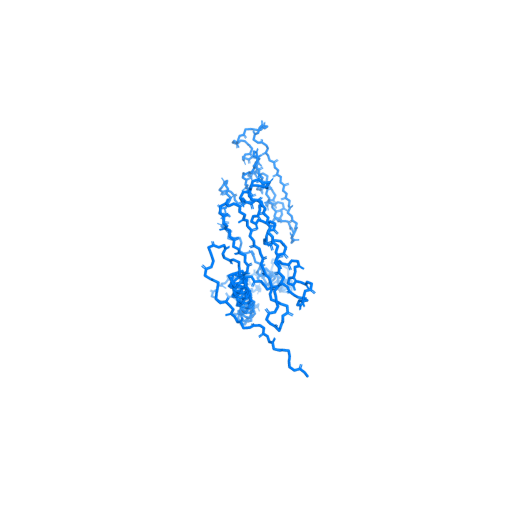6 ? -0.823 -6.366 13.801 1.00 87.12 96 ALA A CA 1
ATOM 758 C C . ALA A 1 96 ? 0.713 -6.399 13.689 1.00 87.12 96 ALA A C 1
ATOM 760 O O . ALA A 1 96 ? 1.267 -6.183 12.609 1.00 87.12 96 ALA A O 1
ATOM 761 N N . ARG A 1 97 ? 1.413 -6.724 14.786 1.00 87.56 97 ARG A N 1
ATOM 762 C CA . ARG A 1 97 ? 2.881 -6.857 14.804 1.00 87.56 97 ARG A CA 1
ATOM 763 C C . ARG A 1 97 ? 3.370 -7.975 13.887 1.00 87.56 97 ARG A C 1
ATOM 765 O O . ARG A 1 97 ? 4.313 -7.758 13.130 1.00 87.56 97 ARG A O 1
ATOM 772 N N . THR A 1 98 ? 2.717 -9.136 13.920 1.00 89.00 98 THR A N 1
ATOM 773 C CA . THR A 1 98 ? 3.064 -10.272 13.049 1.00 89.00 98 THR A CA 1
ATOM 774 C C . THR A 1 98 ? 2.854 -9.931 11.574 1.00 89.00 98 THR A C 1
ATOM 776 O O . THR A 1 98 ? 3.792 -10.087 10.797 1.00 89.00 98 THR A O 1
ATOM 779 N N . LYS A 1 99 ? 1.711 -9.337 11.196 1.00 86.00 99 LYS A N 1
ATOM 780 C CA . LYS A 1 99 ? 1.461 -8.856 9.820 1.00 86.00 99 LYS A CA 1
ATOM 781 C C . LYS A 1 99 ? 2.497 -7.835 9.339 1.00 86.00 99 LYS A C 1
ATOM 783 O O . LYS A 1 99 ? 2.930 -7.870 8.187 1.00 86.00 99 LYS A O 1
ATOM 788 N N . LYS A 1 100 ? 2.913 -6.908 10.210 1.00 87.19 100 LYS A N 1
ATOM 789 C CA . LYS A 1 100 ? 3.952 -5.924 9.869 1.00 87.19 100 LYS A CA 1
ATOM 790 C C . LYS A 1 100 ? 5.302 -6.605 9.630 1.00 87.19 100 LYS A C 1
ATOM 792 O O . LYS A 1 100 ? 5.968 -6.282 8.651 1.00 87.19 100 LYS A O 1
ATOM 797 N N . LYS A 1 101 ? 5.674 -7.569 10.481 1.00 90.38 101 LYS A N 1
ATOM 798 C CA . LYS A 1 101 ? 6.918 -8.341 10.350 1.00 90.38 101 LYS A CA 1
ATOM 799 C C . LYS A 1 101 ? 6.964 -9.117 9.029 1.00 90.38 101 LYS A C 1
ATOM 801 O O . LYS A 1 101 ? 7.911 -8.938 8.270 1.00 90.38 101 LYS A O 1
ATOM 806 N N . THR A 1 102 ? 5.910 -9.865 8.697 1.00 88.69 102 THR A N 1
ATOM 807 C CA . THR A 1 102 ? 5.842 -10.633 7.439 1.00 88.69 102 THR A CA 1
ATOM 808 C C . THR A 1 102 ? 5.909 -9.733 6.204 1.00 88.69 102 THR A C 1
ATOM 810 O O . THR A 1 102 ? 6.533 -10.079 5.207 1.00 88.69 102 THR A O 1
ATOM 813 N N . THR A 1 103 ? 5.308 -8.541 6.266 1.00 86.25 103 THR A N 1
ATOM 814 C CA . THR A 1 103 ? 5.360 -7.567 5.162 1.00 86.25 103 THR A CA 1
ATOM 815 C C . THR A 1 103 ? 6.783 -7.056 4.924 1.00 86.25 103 THR A C 1
ATOM 817 O O . THR A 1 103 ? 7.217 -6.946 3.776 1.00 86.25 103 THR A O 1
ATOM 820 N N . ILE A 1 104 ? 7.526 -6.766 5.997 1.00 88.19 104 ILE A N 1
ATOM 821 C CA . ILE A 1 104 ? 8.926 -6.326 5.914 1.00 88.19 104 ILE A CA 1
ATOM 822 C C . ILE A 1 104 ? 9.802 -7.446 5.341 1.00 88.19 104 ILE A C 1
ATOM 824 O O . ILE A 1 104 ? 10.576 -7.193 4.419 1.00 88.19 104 ILE A O 1
ATOM 828 N N . GLU A 1 105 ? 9.635 -8.679 5.821 1.00 88.75 105 GLU A N 1
ATOM 829 C CA . GLU A 1 105 ? 10.375 -9.848 5.326 1.00 88.75 105 GLU A CA 1
ATOM 830 C C . GLU A 1 105 ? 10.114 -10.101 3.834 1.00 88.75 105 GLU A C 1
ATOM 832 O O . GLU A 1 105 ? 11.053 -10.292 3.060 1.00 88.75 105 GLU A O 1
ATOM 837 N N . ASN A 1 106 ? 8.855 -10.023 3.392 1.00 84.25 106 ASN A N 1
ATOM 838 C CA . ASN A 1 106 ? 8.501 -10.176 1.979 1.00 84.25 106 ASN A CA 1
ATOM 839 C C . ASN A 1 106 ? 9.129 -9.083 1.105 1.00 84.25 106 ASN A C 1
ATOM 841 O O . ASN A 1 106 ? 9.617 -9.369 0.011 1.00 84.25 106 ASN A O 1
ATOM 845 N N . ARG A 1 107 ? 9.169 -7.835 1.592 1.00 81.81 107 ARG A N 1
ATOM 846 C CA . ARG A 1 107 ? 9.829 -6.727 0.890 1.00 81.81 107 ARG A CA 1
ATOM 847 C C . ARG A 1 107 ? 11.334 -6.961 0.757 1.00 81.81 107 ARG A C 1
ATOM 849 O O . ARG A 1 107 ? 11.883 -6.740 -0.318 1.00 81.81 107 ARG A O 1
ATOM 856 N N . GLN A 1 108 ? 11.989 -7.432 1.816 1.00 90.62 108 GLN A N 1
ATOM 857 C CA . GLN A 1 108 ? 13.421 -7.741 1.793 1.00 90.62 108 GLN A CA 1
ATOM 858 C C . GLN A 1 108 ? 13.737 -8.890 0.830 1.00 90.62 108 GLN A C 1
ATOM 860 O O . GLN A 1 108 ? 14.640 -8.756 0.006 1.00 90.62 108 GLN A O 1
ATOM 865 N N . LYS A 1 109 ? 12.950 -9.975 0.859 1.00 87.75 109 LYS A N 1
ATOM 866 C CA . LYS A 1 109 ? 13.084 -11.090 -0.092 1.00 87.75 109 LYS A CA 1
ATOM 867 C C . LYS A 1 109 ? 12.912 -10.628 -1.539 1.00 87.75 109 LYS A C 1
ATOM 869 O O . LYS A 1 109 ? 13.717 -10.987 -2.393 1.00 87.75 109 LYS A O 1
ATOM 874 N N . ALA A 1 110 ? 11.919 -9.779 -1.814 1.00 73.31 110 ALA A N 1
ATOM 875 C CA . ALA A 1 110 ? 11.711 -9.217 -3.147 1.00 73.31 110 ALA A CA 1
ATOM 876 C C . ALA A 1 110 ? 12.903 -8.360 -3.613 1.00 73.31 110 ALA A C 1
ATOM 878 O O . ALA A 1 110 ? 13.341 -8.482 -4.757 1.00 73.31 110 ALA A O 1
ATOM 879 N N . GLN A 1 111 ? 13.472 -7.538 -2.726 1.00 80.00 111 GLN A N 1
ATOM 880 C CA . GLN A 1 111 ? 14.662 -6.735 -3.028 1.00 80.00 111 GLN A CA 1
ATOM 881 C C . GLN A 1 111 ? 15.899 -7.600 -3.297 1.00 80.00 111 GLN A C 1
ATOM 883 O O . GLN A 1 111 ? 16.662 -7.310 -4.218 1.00 80.00 111 GLN A O 1
ATOM 888 N N . GLN A 1 112 ? 16.107 -8.665 -2.520 1.00 84.50 112 GLN A N 1
ATOM 889 C CA . GLN A 1 112 ? 17.215 -9.600 -2.729 1.00 84.50 112 GLN A CA 1
ATOM 890 C C . GLN A 1 112 ? 17.073 -10.354 -4.055 1.00 84.50 112 GLN A C 1
ATOM 892 O O . GLN A 1 112 ? 18.012 -10.358 -4.848 1.00 84.50 112 GLN A O 1
ATOM 897 N N . ALA A 1 113 ? 15.886 -10.894 -4.345 1.00 73.38 113 ALA A N 1
ATOM 898 C CA . ALA A 1 113 ? 15.602 -11.562 -5.614 1.00 73.38 113 ALA A CA 1
ATOM 899 C C . ALA A 1 113 ? 15.813 -10.626 -6.816 1.00 73.38 113 ALA A C 1
ATOM 901 O O . ALA A 1 113 ? 16.338 -11.039 -7.846 1.00 73.38 113 ALA A O 1
ATOM 902 N N . PHE A 1 114 ? 15.459 -9.344 -6.684 1.00 72.50 114 PHE A N 1
ATOM 903 C CA . PHE A 1 114 ? 15.722 -8.347 -7.718 1.00 72.50 114 PHE A CA 1
ATOM 904 C C . PHE A 1 114 ? 17.220 -8.104 -7.933 1.00 72.50 114 PHE A C 1
ATOM 906 O O . PHE A 1 114 ? 17.682 -8.110 -9.073 1.00 72.50 114 PHE A O 1
ATOM 913 N N . LYS A 1 115 ? 17.994 -7.925 -6.854 1.00 77.75 115 LYS A N 1
ATOM 914 C CA . LYS A 1 115 ? 19.455 -7.766 -6.944 1.00 77.75 115 LYS A CA 1
ATOM 915 C C . LYS A 1 115 ? 20.107 -8.972 -7.616 1.00 77.75 115 LYS A C 1
ATOM 917 O O . LYS A 1 115 ? 20.981 -8.792 -8.460 1.00 77.75 115 LYS A O 1
ATOM 922 N N . GLN A 1 116 ? 19.656 -10.176 -7.270 1.00 73.75 116 GLN A N 1
ATOM 923 C CA . GLN A 1 116 ? 20.145 -11.412 -7.866 1.00 73.75 116 GLN A CA 1
ATOM 924 C C . GLN A 1 116 ? 19.819 -11.483 -9.361 1.00 73.75 116 GLN A C 1
ATOM 926 O O . GLN A 1 116 ? 20.736 -11.635 -10.163 1.00 73.75 116 GLN A O 1
ATOM 931 N N . ARG A 1 117 ? 18.562 -11.234 -9.750 1.00 70.56 117 ARG A N 1
ATOM 932 C CA . ARG A 1 117 ? 18.173 -11.161 -11.167 1.00 70.56 117 ARG A CA 1
ATOM 933 C C . ARG A 1 117 ? 18.993 -10.127 -11.923 1.00 70.56 117 ARG A C 1
ATOM 935 O O . ARG A 1 117 ? 19.491 -10.423 -12.994 1.00 70.56 117 ARG A O 1
ATOM 942 N N . LYS A 1 118 ? 19.191 -8.927 -11.372 1.00 70.38 118 LYS A N 1
ATOM 943 C CA . LYS A 1 118 ? 20.018 -7.893 -12.013 1.00 70.38 118 LYS A CA 1
ATOM 944 C C . LYS A 1 118 ? 21.445 -8.390 -12.275 1.00 70.38 118 LYS A C 1
ATOM 946 O O . LYS A 1 118 ? 21.988 -8.111 -13.338 1.00 70.38 118 LYS A O 1
ATOM 951 N N . LYS A 1 119 ? 22.030 -9.133 -11.331 1.00 71.44 119 LYS A N 1
ATOM 952 C CA . LYS A 1 119 ? 23.357 -9.741 -11.483 1.00 71.44 119 LYS A CA 1
ATOM 953 C C . LYS A 1 119 ? 23.364 -10.811 -12.583 1.00 71.44 119 LYS A C 1
ATOM 955 O O . LYS A 1 119 ? 24.243 -10.773 -13.434 1.00 71.44 119 LYS A O 1
ATOM 960 N N . GLU A 1 120 ? 22.357 -11.685 -12.609 1.00 62.69 120 GLU A N 1
ATOM 961 C CA . GLU A 1 120 ? 22.169 -12.710 -13.651 1.00 62.69 120 GLU A CA 1
ATOM 962 C C . GLU A 1 120 ? 21.997 -12.074 -15.047 1.00 62.69 120 GLU A C 1
ATOM 964 O O . GLU A 1 120 ? 22.713 -12.422 -15.985 1.00 62.69 120 GLU A O 1
ATOM 969 N N . TYR A 1 121 ? 21.148 -11.048 -15.172 1.00 61.56 121 TYR A N 1
ATOM 970 C CA . TYR A 1 121 ? 20.960 -10.265 -16.402 1.00 61.56 121 TYR A CA 1
ATOM 971 C C . TYR A 1 121 ? 22.258 -9.606 -16.888 1.00 61.56 121 TYR A C 1
ATOM 973 O O . TYR A 1 121 ? 22.533 -9.575 -18.086 1.00 61.56 121 TYR A O 1
ATOM 981 N N . GLN A 1 122 ? 23.074 -9.077 -15.972 1.00 61.66 122 GLN A N 1
ATOM 982 C CA . GLN A 1 122 ? 24.356 -8.468 -16.327 1.00 61.66 122 GLN A CA 1
ATOM 983 C C . GLN A 1 122 ? 25.393 -9.497 -16.791 1.00 61.66 122 GLN A C 1
ATOM 985 O O . GLN A 1 122 ? 26.224 -9.148 -17.630 1.00 61.66 122 GLN A O 1
ATOM 990 N N . SER A 1 123 ? 25.331 -10.737 -16.293 1.00 57.81 123 SER A N 1
ATOM 991 C CA . SER A 1 123 ? 26.231 -11.821 -16.704 1.00 57.81 123 SER A CA 1
ATOM 992 C C . SER A 1 123 ? 25.869 -12.481 -18.039 1.00 57.81 123 SER A C 1
ATOM 994 O O . SER A 1 123 ? 26.767 -12.979 -18.705 1.00 57.81 123 SER A O 1
ATOM 996 N N . ILE A 1 124 ? 24.595 -12.463 -18.454 1.00 52.41 124 ILE A N 1
ATOM 997 C CA . ILE A 1 124 ? 24.130 -13.129 -19.692 1.00 52.41 124 ILE A CA 1
ATOM 998 C C . ILE A 1 124 ? 24.263 -12.220 -20.929 1.00 52.41 124 ILE A C 1
ATOM 1000 O O . ILE A 1 124 ? 24.146 -12.672 -22.064 1.00 52.41 124 ILE A O 1
ATOM 1004 N N . ALA A 1 125 ? 24.527 -10.924 -20.747 1.00 55.22 125 ALA A N 1
ATOM 1005 C CA . ALA A 1 125 ? 24.599 -9.992 -21.862 1.00 55.22 125 ALA A CA 1
ATOM 1006 C C . ALA A 1 125 ? 25.887 -10.183 -22.688 1.00 55.22 125 ALA A C 1
ATOM 1008 O O . ALA A 1 125 ? 26.948 -9.646 -22.352 1.00 55.22 125 ALA A O 1
ATOM 1009 N N . VAL A 1 126 ? 25.767 -10.917 -23.791 1.00 58.09 126 VAL A N 1
ATOM 1010 C CA . VAL A 1 126 ? 26.800 -11.118 -24.806 1.00 58.09 126 VAL A CA 1
ATOM 1011 C C . VAL A 1 126 ? 26.901 -9.844 -25.660 1.00 58.09 126 VAL A C 1
ATOM 1013 O O . VAL A 1 126 ? 25.934 -9.424 -26.296 1.00 58.09 126 VAL A O 1
ATOM 1016 N N . LYS A 1 127 ? 28.059 -9.167 -25.610 1.00 66.94 127 LYS A N 1
ATOM 1017 C CA . LYS A 1 127 ? 28.243 -7.786 -26.111 1.00 66.94 127 LYS A CA 1
ATOM 1018 C C . LYS A 1 127 ? 29.446 -7.663 -27.042 1.00 66.94 127 LYS A C 1
ATOM 1020 O O . LYS A 1 127 ? 30.468 -7.083 -26.648 1.00 66.94 127 LYS A O 1
ATOM 1025 N N . TYR A 1 128 ? 29.326 -8.132 -28.274 1.00 78.56 128 TYR A N 1
ATOM 1026 C CA . TYR A 1 128 ? 30.422 -8.036 -29.234 1.00 78.56 128 TYR A CA 1
ATOM 1027 C C . TYR A 1 128 ? 30.302 -6.769 -30.084 1.00 78.56 128 TYR A C 1
ATOM 1029 O O . TYR A 1 128 ? 29.248 -6.457 -30.635 1.00 78.56 128 TYR A O 1
ATOM 1037 N N . ILE A 1 129 ? 31.407 -6.026 -30.155 1.00 85.25 129 ILE A N 1
ATOM 1038 C CA . ILE A 1 129 ? 31.701 -5.143 -31.281 1.00 85.25 129 ILE A CA 1
ATOM 1039 C C . ILE A 1 129 ? 32.844 -5.832 -32.002 1.00 85.25 129 ILE A C 1
ATOM 1041 O O . ILE A 1 129 ? 33.883 -6.063 -31.384 1.00 85.25 129 ILE A O 1
ATOM 1045 N N . TYR A 1 130 ? 32.649 -6.175 -33.263 1.00 89.50 130 TYR A N 1
ATOM 1046 C CA . TYR A 1 130 ? 33.688 -6.801 -34.063 1.00 89.50 130 TYR A CA 1
ATOM 1047 C C . TYR A 1 130 ? 33.750 -6.165 -35.441 1.00 89.50 130 TYR A C 1
ATOM 1049 O O . TYR A 1 130 ? 32.814 -5.500 -35.893 1.00 89.50 130 TYR A O 1
ATOM 1057 N N . ARG A 1 131 ? 34.912 -6.318 -36.063 1.00 90.12 131 ARG A N 1
ATOM 1058 C CA . ARG A 1 131 ? 35.182 -5.805 -37.391 1.00 90.12 131 ARG A CA 1
ATOM 1059 C C . ARG A 1 131 ? 34.611 -6.773 -38.423 1.00 90.12 131 ARG A C 1
ATOM 1061 O O . ARG A 1 131 ? 34.803 -7.978 -38.295 1.00 90.12 131 ARG A O 1
ATOM 1068 N N . VAL A 1 132 ? 33.912 -6.234 -39.412 1.00 89.38 132 VAL A N 1
ATOM 1069 C CA . VAL A 1 132 ? 33.452 -6.968 -40.588 1.00 89.38 132 VAL A CA 1
ATOM 1070 C C . VAL A 1 132 ? 34.177 -6.364 -41.776 1.00 89.38 132 VAL A C 1
ATOM 1072 O O . VAL A 1 132 ? 33.922 -5.218 -42.149 1.00 89.38 132 VAL A O 1
ATOM 1075 N N . ASP A 1 133 ? 35.120 -7.126 -42.311 1.00 86.25 133 ASP A N 1
ATOM 1076 C CA . ASP A 1 133 ? 35.851 -6.791 -43.521 1.00 86.25 133 ASP A CA 1
ATOM 1077 C C . ASP A 1 133 ? 35.426 -7.796 -44.587 1.00 86.25 133 ASP A C 1
ATOM 1079 O O . ASP A 1 133 ? 35.902 -8.928 -44.608 1.00 86.25 133 ASP A O 1
ATOM 1083 N N . ASP A 1 134 ? 34.466 -7.394 -45.412 1.00 80.00 134 ASP A N 1
ATOM 1084 C CA . ASP A 1 134 ? 33.970 -8.194 -46.526 1.00 80.00 134 ASP A CA 1
ATOM 1085 C C . ASP A 1 134 ? 34.316 -7.495 -47.842 1.00 80.00 134 ASP A C 1
ATOM 1087 O O . ASP A 1 134 ? 34.222 -6.267 -47.953 1.00 80.00 134 ASP A O 1
ATOM 1091 N N . ILE A 1 135 ? 34.738 -8.292 -48.820 1.00 60.19 135 ILE A N 1
ATOM 1092 C CA . ILE A 1 135 ? 35.235 -7.837 -50.120 1.00 60.19 135 ILE A CA 1
ATOM 1093 C C . ILE A 1 135 ? 34.097 -7.186 -50.919 1.00 60.19 135 ILE A C 1
ATOM 1095 O O . ILE A 1 135 ? 34.317 -6.154 -51.551 1.00 60.19 135 ILE A O 1
ATOM 1099 N N . ASP A 1 136 ? 32.874 -7.717 -50.811 1.00 69.94 136 ASP A N 1
ATOM 1100 C CA . ASP A 1 136 ? 31.723 -7.256 -51.601 1.00 69.94 136 ASP A CA 1
ATOM 1101 C C . ASP A 1 136 ? 30.814 -6.290 -50.831 1.00 69.94 136 ASP A C 1
ATOM 1103 O O . ASP A 1 136 ? 30.292 -5.319 -51.387 1.00 69.94 136 ASP A O 1
ATOM 1107 N N . SER A 1 137 ? 30.610 -6.527 -49.530 1.00 67.44 137 SER A N 1
ATOM 1108 C CA . SER A 1 137 ? 29.715 -5.702 -48.712 1.00 67.44 137 SER A CA 1
ATOM 1109 C C . SER A 1 137 ? 30.410 -4.532 -48.008 1.00 67.44 137 SER A C 1
ATOM 1111 O O . SER A 1 137 ? 29.726 -3.692 -47.416 1.00 67.44 137 SER A O 1
ATOM 1113 N N . GLY A 1 138 ? 31.728 -4.391 -48.163 1.00 77.50 138 GLY A N 1
ATOM 1114 C CA . GLY A 1 138 ? 32.525 -3.275 -47.667 1.00 77.50 138 GLY A CA 1
ATOM 1115 C C . GLY A 1 138 ? 32.861 -3.366 -46.178 1.00 77.50 138 GLY A C 1
ATOM 1116 O O . GLY A 1 138 ? 32.332 -4.182 -45.427 1.00 77.50 138 GLY A O 1
ATOM 1117 N N . HIS A 1 139 ? 33.755 -2.483 -45.737 1.00 88.12 139 HIS A N 1
ATOM 1118 C CA . HIS A 1 139 ? 34.313 -2.540 -44.391 1.00 88.12 139 HIS A CA 1
ATOM 1119 C C . HIS A 1 139 ? 33.475 -1.786 -43.347 1.00 88.12 139 HIS A C 1
ATOM 1121 O O . HIS A 1 139 ? 33.000 -0.666 -43.582 1.00 88.12 139 HIS A O 1
ATOM 1127 N N . GLY A 1 140 ? 33.313 -2.370 -42.159 1.00 90.75 140 GLY A N 1
ATOM 1128 C CA . GLY A 1 140 ? 32.558 -1.750 -41.075 1.00 90.75 140 GLY A CA 1
ATOM 1129 C C . GLY A 1 140 ? 32.677 -2.456 -39.729 1.00 90.75 140 GLY A C 1
ATOM 1130 O O . GLY A 1 140 ? 33.378 -3.448 -39.566 1.00 90.75 140 GLY A O 1
ATOM 1131 N N . TRP A 1 141 ? 31.991 -1.919 -38.727 1.00 91.81 141 TRP A N 1
ATOM 1132 C CA . TRP A 1 141 ? 31.913 -2.486 -37.381 1.00 91.81 141 TRP A CA 1
ATOM 1133 C C . TRP A 1 141 ? 30.507 -2.990 -37.098 1.00 91.81 141 TRP A C 1
ATOM 1135 O O . TRP A 1 141 ? 29.552 -2.223 -37.203 1.00 91.81 141 TRP A O 1
ATOM 1145 N N . GLN A 1 142 ? 30.364 -4.248 -36.694 1.00 90.81 142 GLN A N 1
ATOM 1146 C CA . GLN A 1 142 ? 29.079 -4.804 -36.287 1.00 90.81 142 GLN A CA 1
ATOM 1147 C C . GLN A 1 142 ? 28.946 -4.786 -34.766 1.00 90.81 142 GLN A C 1
ATOM 1149 O O . GLN A 1 142 ? 29.797 -5.296 -34.035 1.00 90.81 142 GLN A O 1
ATOM 1154 N N . LEU A 1 143 ? 27.861 -4.179 -34.295 1.00 90.56 143 LEU A N 1
ATOM 1155 C CA . LEU A 1 143 ? 27.420 -4.196 -32.910 1.00 90.56 143 LEU A CA 1
ATOM 1156 C C . LEU A 1 143 ? 26.309 -5.232 -32.770 1.00 90.56 143 LEU A C 1
ATOM 1158 O O . LEU A 1 143 ? 25.230 -5.051 -33.335 1.00 90.56 143 LEU A O 1
ATOM 1162 N N . LYS A 1 144 ? 26.560 -6.261 -31.958 1.00 88.19 144 LYS A N 1
ATOM 1163 C CA . LYS A 1 144 ? 25.541 -7.225 -31.546 1.00 88.19 144 LYS A CA 1
ATOM 1164 C C . LYS A 1 144 ? 25.406 -7.234 -30.027 1.00 88.19 144 LYS A C 1
ATOM 1166 O O . LYS A 1 144 ? 26.374 -7.481 -29.303 1.00 88.19 144 LYS A O 1
ATOM 1171 N N . ILE A 1 145 ? 24.204 -6.930 -29.547 1.00 85.00 145 ILE A N 1
ATOM 1172 C CA . ILE A 1 145 ? 23.841 -6.958 -28.130 1.00 85.00 145 ILE A CA 1
ATOM 1173 C C . ILE A 1 145 ? 22.718 -7.973 -27.966 1.00 85.00 145 ILE A C 1
ATOM 1175 O O . ILE A 1 145 ? 21.606 -7.749 -28.443 1.00 85.00 145 ILE A O 1
ATOM 1179 N N . GLN A 1 146 ? 23.012 -9.063 -27.265 1.00 78.88 146 GLN A N 1
ATOM 1180 C CA . GLN A 1 146 ? 22.025 -10.060 -26.869 1.00 78.88 146 GLN A CA 1
ATOM 1181 C C . GLN A 1 146 ? 21.866 -10.032 -25.351 1.00 78.88 146 GLN A C 1
ATOM 1183 O O . GLN A 1 146 ? 22.858 -9.943 -24.624 1.00 78.88 146 GLN A O 1
ATOM 1188 N N . ILE A 1 147 ? 20.625 -10.071 -24.870 1.00 72.00 147 ILE A N 1
ATOM 1189 C CA . ILE A 1 147 ? 20.301 -10.058 -23.443 1.00 72.00 147 ILE A CA 1
ATOM 1190 C C . ILE A 1 147 ? 19.312 -11.191 -23.176 1.00 72.00 147 ILE A C 1
ATOM 1192 O O . ILE A 1 147 ? 18.160 -11.130 -23.593 1.00 72.00 147 ILE A O 1
ATOM 1196 N N . GLY A 1 148 ? 19.774 -12.239 -22.490 1.00 69.81 148 GLY A N 1
ATOM 1197 C CA . GLY A 1 148 ? 19.023 -13.495 -22.429 1.00 69.81 148 GLY A CA 1
ATOM 1198 C C . GLY A 1 148 ? 18.938 -14.129 -23.818 1.00 69.81 148 GLY A C 1
ATOM 1199 O O . GLY A 1 148 ? 19.956 -14.276 -24.498 1.00 69.81 148 GLY A O 1
ATOM 1200 N N . ASP A 1 149 ? 17.717 -14.427 -24.252 1.00 70.94 149 ASP A N 1
ATOM 1201 C CA . ASP A 1 149 ? 17.432 -15.037 -25.557 1.00 70.94 149 ASP A CA 1
ATOM 1202 C C . ASP A 1 149 ? 17.076 -14.001 -26.645 1.00 70.94 149 ASP A C 1
ATOM 1204 O O . ASP A 1 149 ? 16.853 -14.361 -27.798 1.00 70.94 149 ASP A O 1
ATOM 1208 N N . GLU A 1 150 ? 17.029 -12.706 -26.307 1.00 72.88 150 GLU A N 1
ATOM 1209 C CA . GLU A 1 150 ? 16.605 -11.635 -27.217 1.00 72.88 150 GLU A CA 1
ATOM 1210 C C . GLU A 1 150 ? 17.797 -10.847 -27.782 1.00 72.88 150 GLU A C 1
ATOM 1212 O O . GLU A 1 150 ? 18.687 -10.399 -27.047 1.00 72.88 150 GLU A O 1
ATOM 1217 N N . VAL A 1 151 ? 17.800 -10.634 -29.102 1.00 80.25 151 VAL A N 1
ATOM 1218 C CA . VAL A 1 151 ? 18.754 -9.747 -29.784 1.00 80.25 151 VAL A CA 1
ATOM 1219 C C . VAL A 1 151 ? 18.217 -8.318 -29.731 1.00 80.25 151 VAL A C 1
ATOM 1221 O O . VAL A 1 151 ? 17.332 -7.941 -30.490 1.00 80.25 151 VAL A O 1
ATOM 1224 N N . VAL A 1 152 ? 18.772 -7.514 -28.826 1.00 79.56 152 VAL A N 1
ATOM 1225 C CA . VAL A 1 152 ? 18.338 -6.130 -28.560 1.00 79.56 152 VAL A CA 1
ATOM 1226 C C . VAL A 1 152 ? 18.886 -5.155 -29.600 1.00 79.56 152 VAL A C 1
ATOM 1228 O O . VAL A 1 152 ? 18.275 -4.132 -29.903 1.00 79.56 152 VAL A O 1
ATOM 1231 N N . CYS A 1 153 ? 20.060 -5.451 -30.152 1.00 83.00 153 CYS A N 1
ATOM 1232 C CA . CYS A 1 153 ? 20.659 -4.640 -31.198 1.00 83.00 153 CYS A CA 1
ATOM 1233 C C . CYS A 1 153 ? 21.500 -5.522 -32.114 1.00 83.00 153 CYS A C 1
ATOM 1235 O O . CYS A 1 153 ? 22.373 -6.244 -31.633 1.00 83.00 153 CYS A O 1
ATOM 1237 N N . ASP A 1 154 ? 21.251 -5.422 -33.415 1.00 90.00 154 ASP A N 1
ATOM 1238 C CA . ASP A 1 154 ? 22.123 -5.930 -34.469 1.00 90.00 154 ASP A CA 1
ATOM 1239 C C . ASP A 1 154 ? 22.260 -4.823 -35.518 1.00 90.00 154 ASP A C 1
ATOM 1241 O O . ASP A 1 154 ? 21.307 -4.496 -36.231 1.00 90.00 154 ASP A O 1
ATOM 1245 N N . ARG A 1 155 ? 23.400 -4.126 -35.516 1.00 89.62 155 ARG A N 1
ATOM 1246 C CA . ARG A 1 155 ? 23.625 -2.966 -36.386 1.00 89.62 155 ARG A CA 1
ATOM 1247 C C . ARG A 1 155 ? 25.058 -2.925 -36.887 1.00 89.62 155 ARG A C 1
ATOM 1249 O O . ARG A 1 155 ? 25.997 -3.119 -36.122 1.00 89.62 155 ARG A O 1
ATOM 1256 N N . VAL A 1 156 ? 25.213 -2.577 -38.162 1.00 91.88 156 VAL A N 1
ATOM 1257 C CA . VAL A 1 156 ? 26.513 -2.398 -38.816 1.00 91.88 156 VAL A CA 1
ATOM 1258 C C . VAL A 1 156 ? 26.794 -0.913 -39.049 1.00 91.88 156 VAL A C 1
ATOM 1260 O O . VAL A 1 156 ? 25.961 -0.181 -39.586 1.00 91.88 156 VAL A O 1
ATOM 1263 N N . PHE A 1 157 ? 27.990 -0.476 -38.667 1.00 92.38 157 PHE A N 1
ATOM 1264 C CA . PHE A 1 157 ? 28.524 0.868 -38.850 1.00 92.38 157 PHE A CA 1
ATOM 1265 C C . PHE A 1 157 ? 29.593 0.833 -39.942 1.00 92.38 157 PHE A C 1
ATOM 1267 O O . PHE A 1 157 ? 30.721 0.421 -39.689 1.00 92.38 157 PHE A O 1
ATOM 1274 N N . ARG A 1 158 ? 29.225 1.221 -41.166 1.00 91.50 158 ARG A N 1
ATOM 1275 C CA . ARG A 1 158 ? 30.106 1.153 -42.344 1.00 91.50 158 ARG A CA 1
ATOM 1276 C C . ARG A 1 158 ? 31.086 2.321 -42.392 1.00 91.50 158 ARG A C 1
ATOM 1278 O O . ARG A 1 158 ? 30.688 3.462 -42.165 1.00 91.50 158 ARG A O 1
ATOM 1285 N N . ASP A 1 159 ? 32.331 2.054 -42.762 1.00 91.94 159 ASP A N 1
ATOM 1286 C CA . ASP A 1 159 ? 33.392 3.065 -42.776 1.00 91.94 159 ASP A CA 1
ATOM 1287 C C . ASP A 1 159 ? 33.117 4.180 -43.777 1.00 91.94 159 ASP A C 1
ATOM 1289 O O . ASP A 1 159 ? 33.242 5.352 -43.437 1.00 91.94 159 ASP A O 1
ATOM 1293 N N . ASN A 1 160 ? 32.673 3.823 -44.984 1.00 89.25 160 ASN A N 1
ATOM 1294 C CA . ASN A 1 160 ? 32.390 4.780 -46.053 1.00 89.25 160 ASN A CA 1
ATOM 1295 C C . ASN A 1 160 ? 31.302 5.800 -45.674 1.00 89.25 160 ASN A C 1
ATOM 1297 O O . ASN A 1 160 ? 31.363 6.955 -46.080 1.00 89.25 160 ASN A O 1
ATOM 1301 N N . ARG A 1 161 ? 30.330 5.395 -44.850 1.00 89.31 161 ARG A N 1
ATOM 1302 C CA . ARG A 1 161 ? 29.241 6.252 -44.375 1.00 89.31 161 ARG A CA 1
ATOM 1303 C C . ARG A 1 161 ? 29.690 7.208 -43.273 1.00 89.31 161 ARG A C 1
ATOM 1305 O O . ARG A 1 161 ? 29.132 8.292 -43.147 1.00 89.31 161 ARG A O 1
ATOM 1312 N N . TYR A 1 162 ? 30.664 6.797 -42.464 1.00 87.62 162 TYR A N 1
ATOM 1313 C CA . TYR A 1 162 ? 31.132 7.545 -41.291 1.00 87.62 162 TYR A CA 1
ATOM 1314 C C . TYR A 1 162 ? 32.564 8.091 -41.462 1.00 87.62 162 TYR A C 1
ATOM 1316 O O . TYR A 1 162 ? 33.192 8.555 -40.507 1.00 87.62 162 TYR A O 1
ATOM 1324 N N . GLY A 1 163 ? 33.070 8.063 -42.696 1.00 88.31 163 GLY A N 1
ATOM 1325 C CA . GLY A 1 163 ? 34.354 8.602 -43.140 1.00 88.31 163 GLY A CA 1
ATOM 1326 C C . GLY A 1 163 ? 35.550 7.689 -42.871 1.00 88.31 163 GLY A C 1
ATOM 1327 O O . GLY A 1 163 ? 36.358 7.468 -43.765 1.00 88.31 163 GLY A O 1
ATOM 1328 N N . THR A 1 164 ? 35.692 7.165 -41.650 1.00 91.00 164 THR A N 1
ATOM 1329 C CA . THR A 1 164 ? 36.847 6.334 -41.263 1.00 91.00 164 THR A CA 1
ATOM 1330 C C . THR A 1 164 ? 36.450 5.173 -40.355 1.00 91.00 164 THR A C 1
ATOM 1332 O O . THR A 1 164 ? 35.470 5.257 -39.609 1.00 91.00 164 THR A O 1
ATOM 1335 N N . ALA A 1 165 ? 37.272 4.117 -40.340 1.00 90.00 165 ALA A N 1
ATOM 1336 C CA . ALA A 1 165 ? 37.118 2.980 -39.429 1.00 90.00 165 ALA A CA 1
ATOM 1337 C C . ALA A 1 165 ? 37.092 3.399 -37.950 1.00 90.00 165 ALA A C 1
ATOM 1339 O O . ALA A 1 165 ? 36.345 2.832 -37.151 1.00 90.00 165 ALA A O 1
ATOM 1340 N N . SER A 1 166 ? 37.880 4.415 -37.583 1.00 90.75 166 SER A N 1
ATOM 1341 C CA . SER A 1 166 ? 37.924 4.951 -36.218 1.00 90.75 166 SER A CA 1
ATOM 1342 C C . SER A 1 166 ? 36.612 5.643 -35.835 1.00 90.75 166 SER A C 1
ATOM 1344 O O . SER A 1 166 ? 36.065 5.393 -34.758 1.00 90.75 166 SER A O 1
ATOM 1346 N N . ASN A 1 167 ? 36.044 6.445 -36.742 1.00 91.62 167 ASN A N 1
ATOM 1347 C CA . ASN A 1 167 ? 34.754 7.101 -36.524 1.00 91.62 167 ASN A CA 1
ATOM 1348 C C . ASN A 1 167 ? 33.607 6.088 -36.439 1.00 91.62 167 ASN A C 1
ATOM 1350 O O . ASN A 1 167 ? 32.763 6.189 -35.548 1.00 91.62 167 ASN A O 1
ATOM 1354 N N . ALA A 1 168 ? 33.603 5.077 -37.312 1.00 91.56 168 ALA A N 1
ATOM 1355 C CA . ALA A 1 168 ? 32.625 3.994 -37.269 1.00 91.56 168 ALA A CA 1
ATOM 1356 C C . ALA A 1 168 ? 32.703 3.203 -35.947 1.00 91.56 168 ALA A C 1
ATOM 1358 O O . ALA A 1 168 ? 31.672 2.937 -35.326 1.00 91.56 168 ALA A O 1
ATOM 1359 N N . LEU A 1 169 ? 33.913 2.908 -35.451 1.00 91.62 169 LEU A N 1
ATOM 1360 C CA . LEU A 1 169 ? 34.113 2.273 -34.144 1.00 91.62 169 LEU A CA 1
ATOM 1361 C C . LEU A 1 169 ? 33.634 3.159 -32.988 1.00 91.62 169 LEU A C 1
ATOM 1363 O O . LEU A 1 169 ? 33.029 2.661 -32.035 1.00 91.62 169 LEU A O 1
ATOM 1367 N N . LYS A 1 170 ? 33.914 4.466 -33.044 1.00 93.25 170 LYS A N 1
ATOM 1368 C CA . LYS A 1 170 ? 33.466 5.426 -32.030 1.00 93.25 170 LYS A CA 1
ATOM 1369 C C . LYS A 1 170 ? 31.940 5.430 -31.932 1.00 93.25 170 LYS A C 1
ATOM 1371 O O . LYS A 1 170 ? 31.411 5.258 -30.836 1.00 93.25 170 LYS A O 1
ATOM 1376 N N . LEU A 1 171 ? 31.249 5.507 -33.067 1.00 92.69 171 LEU A N 1
ATOM 1377 C CA . LEU A 1 171 ? 29.788 5.454 -33.127 1.00 92.69 171 LEU A CA 1
ATOM 1378 C C . LEU A 1 171 ? 29.232 4.110 -32.642 1.00 92.69 171 LEU A C 1
ATOM 1380 O O . LEU A 1 171 ? 28.265 4.091 -31.885 1.00 92.69 171 LEU A O 1
ATOM 1384 N N . ALA A 1 172 ? 29.868 2.989 -32.992 1.00 89.31 172 ALA A N 1
ATOM 1385 C CA . ALA A 1 172 ? 29.473 1.676 -32.483 1.00 89.31 172 ALA A CA 1
ATOM 1386 C C . ALA A 1 172 ? 29.594 1.588 -30.948 1.00 89.31 172 ALA A C 1
ATOM 1388 O O . ALA A 1 172 ? 28.736 1.004 -30.283 1.00 89.31 172 ALA A O 1
ATOM 1389 N N . LYS A 1 173 ? 30.634 2.196 -30.359 1.00 88.12 173 LYS A N 1
ATOM 1390 C CA . LYS A 1 173 ? 30.813 2.282 -28.899 1.00 88.12 173 LYS A CA 1
ATOM 1391 C C . LYS A 1 173 ? 29.784 3.201 -28.238 1.00 88.12 173 LYS A C 1
ATOM 1393 O O . LYS A 1 173 ? 29.264 2.845 -27.180 1.00 88.12 173 LYS A O 1
ATOM 1398 N N . GLU A 1 174 ? 29.482 4.348 -28.838 1.00 90.44 174 GLU A N 1
ATOM 1399 C CA . GLU A 1 174 ? 28.459 5.280 -28.347 1.00 90.44 174 GLU A CA 1
ATOM 1400 C C . GLU A 1 174 ? 27.063 4.657 -28.404 1.00 90.44 174 GLU A C 1
ATOM 1402 O O . GLU A 1 174 ? 26.346 4.680 -27.405 1.00 90.44 174 GLU A O 1
ATOM 1407 N N . GLU A 1 175 ? 26.708 3.995 -29.507 1.00 88.25 175 GLU A N 1
ATOM 1408 C CA . GLU A 1 175 ? 25.441 3.271 -29.622 1.00 88.25 175 GLU A CA 1
ATOM 1409 C C . GLU A 1 175 ? 25.379 2.110 -28.628 1.00 88.25 175 GLU A C 1
ATOM 1411 O O . GLU A 1 175 ? 24.364 1.928 -27.962 1.00 88.25 175 GLU A O 1
ATOM 1416 N N . LYS A 1 176 ? 26.475 1.358 -28.444 1.00 85.25 176 LYS A N 1
ATOM 1417 C CA . LYS A 1 176 ? 26.553 0.324 -27.403 1.00 85.25 176 LYS A CA 1
ATOM 1418 C C . LYS A 1 176 ? 26.280 0.913 -26.023 1.00 85.25 176 LYS A C 1
ATOM 1420 O O . LYS A 1 176 ? 25.529 0.316 -25.256 1.00 85.25 176 LYS A O 1
ATOM 1425 N N . LYS A 1 177 ? 26.863 2.070 -25.700 1.00 82.62 177 LYS A N 1
ATOM 1426 C CA . LYS A 1 177 ? 26.618 2.773 -24.435 1.00 82.62 177 LYS A CA 1
ATOM 1427 C C . LYS A 1 177 ? 25.154 3.202 -24.323 1.00 82.62 177 LYS A C 1
ATOM 1429 O O . LYS A 1 177 ? 24.534 2.880 -23.320 1.00 82.62 177 LYS A O 1
ATOM 1434 N N . ARG A 1 178 ? 24.581 3.812 -25.364 1.00 83.44 178 ARG A N 1
ATOM 1435 C CA . ARG A 1 178 ? 23.177 4.252 -25.415 1.00 83.44 178 ARG A CA 1
ATOM 1436 C C . ARG A 1 178 ? 22.196 3.094 -25.244 1.00 83.44 178 ARG A C 1
ATOM 1438 O O . ARG A 1 178 ? 21.277 3.187 -24.443 1.00 83.44 178 ARG A O 1
ATOM 1445 N N . GLN A 1 179 ? 22.401 1.984 -25.948 1.00 82.00 179 GLN A N 1
ATOM 1446 C CA . GLN A 1 179 ? 21.558 0.789 -25.845 1.00 82.00 179 GLN A CA 1
ATOM 1447 C C . GLN A 1 179 ? 21.684 0.136 -24.467 1.00 82.00 179 GLN A C 1
ATOM 1449 O O . GLN A 1 179 ? 20.689 -0.256 -23.858 1.00 82.00 179 GLN A O 1
ATOM 1454 N N . LEU A 1 180 ? 22.903 0.083 -23.921 1.00 73.56 180 LEU A N 1
ATOM 1455 C CA . LEU A 1 180 ? 23.116 -0.361 -22.550 1.00 73.56 180 LEU A CA 1
ATOM 1456 C C . LEU A 1 180 ? 22.522 0.604 -21.531 1.00 73.56 180 LEU A C 1
ATOM 1458 O O . LEU A 1 180 ? 22.119 0.130 -20.487 1.00 73.56 180 LEU A O 1
ATOM 1462 N N . GLU A 1 181 ? 22.454 1.907 -21.776 1.00 74.88 181 GLU A N 1
ATOM 1463 C CA . GLU A 1 181 ? 21.778 2.873 -20.905 1.00 74.88 181 GLU A CA 1
ATOM 1464 C C . GLU A 1 181 ? 20.262 2.763 -21.013 1.00 74.88 181 GLU A C 1
ATOM 1466 O O . GLU A 1 181 ? 19.599 2.775 -19.989 1.00 74.88 181 GLU A O 1
ATOM 1471 N N . LEU A 1 182 ? 19.699 2.560 -22.204 1.00 72.44 182 LEU A N 1
ATOM 1472 C CA . LEU A 1 182 ? 18.273 2.272 -22.379 1.00 72.44 182 LEU A CA 1
ATOM 1473 C C . LEU A 1 182 ? 17.865 0.983 -21.659 1.00 72.44 182 LEU A C 1
ATOM 1475 O O . LEU A 1 182 ? 16.778 0.910 -21.092 1.00 72.44 182 LEU A O 1
ATOM 1479 N N . HIS A 1 183 ? 18.754 -0.010 -21.639 1.00 65.62 183 HIS A N 1
ATOM 1480 C CA . HIS A 1 183 ? 18.490 -1.300 -21.013 1.00 65.62 183 HIS A CA 1
ATOM 1481 C C . HIS A 1 183 ? 18.918 -1.384 -19.528 1.00 65.62 183 HIS A C 1
ATOM 1483 O O . HIS A 1 183 ? 18.298 -2.099 -18.743 1.00 65.62 183 HIS A O 1
ATOM 1489 N N . ASN A 1 184 ? 19.980 -0.680 -19.113 1.00 58.41 184 ASN A N 1
ATOM 1490 C CA . ASN A 1 184 ? 20.421 -0.536 -17.713 1.00 58.41 184 ASN A CA 1
ATOM 1491 C C . ASN A 1 184 ? 19.759 0.640 -17.010 1.00 58.41 184 ASN A C 1
ATOM 1493 O O . ASN A 1 184 ? 19.952 0.776 -15.794 1.00 58.41 184 ASN A O 1
ATOM 1497 N N . MET A 1 185 ? 18.999 1.477 -17.728 1.00 45.03 185 MET A N 1
ATOM 1498 C CA . MET A 1 185 ? 18.031 2.363 -17.108 1.00 45.03 185 MET A CA 1
ATOM 1499 C C . MET A 1 185 ? 17.325 1.475 -16.103 1.00 45.03 185 MET A C 1
ATOM 1501 O O . MET A 1 185 ? 16.876 0.388 -16.493 1.00 45.03 185 MET A O 1
ATOM 1505 N N . PRO A 1 186 ? 17.338 1.844 -14.806 1.00 40.81 186 PRO A N 1
ATOM 1506 C CA . PRO A 1 186 ? 16.643 1.061 -13.812 1.00 40.81 186 PRO A CA 1
ATOM 1507 C C . PRO A 1 186 ? 15.285 0.841 -14.430 1.00 40.81 186 PRO A C 1
ATOM 1509 O O . PRO A 1 186 ? 14.643 1.818 -14.816 1.00 40.81 186 PRO A O 1
ATOM 1512 N N . TYR A 1 187 ? 14.948 -0.427 -14.659 1.00 39.56 187 TYR A N 1
ATOM 1513 C CA . TYR A 1 187 ? 13.619 -0.851 -15.035 1.00 39.56 187 TYR A CA 1
ATOM 1514 C C . TYR A 1 187 ? 12.744 -0.149 -14.021 1.00 39.56 187 TYR A C 1
ATOM 1516 O O . TYR A 1 187 ? 12.767 -0.571 -12.863 1.00 39.56 187 TYR A O 1
ATOM 1524 N N . ALA A 1 188 ? 12.226 1.037 -14.376 1.00 37.69 188 ALA A N 1
ATOM 1525 C CA . ALA A 1 188 ? 12.026 2.044 -13.342 1.00 37.69 188 ALA A CA 1
ATOM 1526 C C . ALA A 1 188 ? 11.074 1.393 -12.375 1.00 37.69 188 ALA A C 1
ATOM 1528 O O . ALA A 1 188 ? 10.080 0.833 -12.837 1.00 37.69 188 ALA A O 1
ATOM 1529 N N . GLU A 1 189 ? 11.454 1.291 -11.106 1.00 37.47 189 GLU A N 1
ATOM 1530 C CA . GLU A 1 189 ? 10.660 0.570 -10.126 1.00 37.47 189 GLU A CA 1
ATOM 1531 C C . GLU A 1 189 ? 9.230 1.132 -10.220 1.00 37.47 189 GLU A C 1
ATOM 1533 O O . GLU A 1 189 ? 8.982 2.276 -9.859 1.00 37.47 189 GLU A O 1
ATOM 1538 N N . GLY A 1 190 ? 8.317 0.383 -10.856 1.00 37.81 190 GLY A N 1
ATOM 1539 C CA . GLY A 1 190 ? 6.956 0.833 -11.180 1.00 37.81 190 GLY A CA 1
ATOM 1540 C C . GLY A 1 190 ? 6.582 1.011 -12.663 1.00 37.81 190 GLY A C 1
ATOM 1541 O O . GLY A 1 190 ? 5.413 0.821 -12.981 1.00 37.81 190 GLY A O 1
ATOM 1542 N N . ARG A 1 191 ? 7.502 1.259 -13.608 1.00 41.34 191 ARG A N 1
ATOM 1543 C CA . ARG A 1 191 ? 7.212 1.348 -15.059 1.00 41.34 191 ARG A CA 1
ATOM 1544 C C . ARG A 1 191 ? 7.127 -0.026 -15.724 1.00 41.34 191 ARG A C 1
ATOM 1546 O O . ARG A 1 191 ? 7.639 -0.255 -16.811 1.00 41.34 191 ARG A O 1
ATOM 1553 N N . ARG A 1 192 ? 6.304 -0.913 -15.166 1.00 35.53 192 ARG A N 1
ATOM 1554 C CA . ARG A 1 192 ? 5.320 -1.454 -16.094 1.00 35.53 192 ARG A CA 1
ATOM 1555 C C . ARG A 1 192 ? 4.405 -0.260 -16.361 1.00 35.53 192 ARG A C 1
ATOM 1557 O O . ARG A 1 192 ? 3.583 0.050 -15.505 1.00 35.53 192 ARG A O 1
ATOM 1564 N N . PHE A 1 193 ? 4.447 0.332 -17.555 1.00 38.84 193 PHE A N 1
ATOM 1565 C CA . PHE A 1 193 ? 3.185 0.738 -18.180 1.00 38.84 193 PHE A CA 1
ATOM 1566 C C . PHE A 1 193 ? 2.394 -0.559 -18.395 1.00 38.84 193 PHE A C 1
ATOM 1568 O O . PHE A 1 193 ? 2.170 -1.045 -19.498 1.00 38.84 193 PHE A O 1
ATOM 1575 N N . ARG A 1 194 ? 1.988 -1.193 -17.290 1.00 38.38 194 ARG A N 1
ATOM 1576 C CA . ARG A 1 194 ? 0.803 -2.002 -17.281 1.00 38.38 194 ARG A CA 1
ATOM 1577 C C . ARG A 1 194 ? -0.219 -0.977 -17.731 1.00 38.38 194 ARG A C 1
ATOM 1579 O O . ARG A 1 194 ? -0.566 -0.086 -16.963 1.00 38.38 194 ARG A O 1
ATOM 1586 N N . LYS A 1 195 ? -0.685 -1.133 -18.967 1.00 43.12 195 LYS A N 1
ATOM 1587 C CA . LYS A 1 195 ? -2.024 -0.752 -19.416 1.00 43.12 195 LYS A CA 1
ATOM 1588 C C . LYS A 1 195 ? -3.073 -1.442 -18.522 1.00 43.12 195 LYS A C 1
ATOM 1590 O O . LYS A 1 195 ? -3.987 -2.094 -18.998 1.00 43.12 195 LYS A O 1
ATOM 1595 N N . LYS A 1 196 ? -2.887 -1.423 -17.202 1.00 41.25 196 LYS A N 1
ATOM 1596 C CA . LYS A 1 196 ? -3.920 -1.735 -16.247 1.00 41.25 196 LYS A CA 1
ATOM 1597 C C . LYS A 1 196 ? -4.573 -0.396 -16.035 1.00 41.25 196 LYS A C 1
ATOM 1599 O O . LYS A 1 196 ? -4.074 0.421 -15.266 1.00 41.25 196 LYS A O 1
ATOM 1604 N N . LEU A 1 197 ? -5.656 -0.197 -16.776 1.00 44.28 197 LEU A N 1
ATOM 1605 C CA . LEU A 1 197 ? -6.760 0.612 -16.303 1.00 44.28 197 LEU A CA 1
ATOM 1606 C C . LEU A 1 197 ? -6.844 0.434 -14.788 1.00 44.28 197 LEU A C 1
ATOM 1608 O O . LEU A 1 197 ? -6.960 -0.687 -14.281 1.00 44.28 197 LEU A O 1
ATOM 1612 N N . HIS A 1 198 ? -6.628 1.529 -14.063 1.00 48.28 198 HIS A N 1
ATOM 1613 C CA . HIS A 1 198 ? -6.893 1.534 -12.639 1.00 48.28 198 HIS A CA 1
ATOM 1614 C C . HIS A 1 198 ? -8.348 1.077 -12.479 1.00 48.28 198 HIS A C 1
ATOM 1616 O O . HIS A 1 198 ? -9.196 1.543 -13.226 1.00 48.28 198 HIS A O 1
ATOM 1622 N N . VAL A 1 199 ? -8.654 0.166 -11.553 1.00 48.97 199 VAL A N 1
ATOM 1623 C CA . VAL A 1 199 ? -10.020 -0.394 -11.411 1.00 48.97 199 VAL A CA 1
ATOM 1624 C C . VAL A 1 199 ? -11.068 0.704 -11.146 1.00 48.97 199 VAL A C 1
ATOM 1626 O O . VAL A 1 199 ? -12.245 0.517 -11.413 1.00 48.97 199 VAL A O 1
ATOM 1629 N N . ALA A 1 200 ? -10.626 1.871 -10.664 1.00 51.97 200 ALA A N 1
ATOM 1630 C CA . ALA A 1 200 ? -11.449 3.068 -10.470 1.00 51.97 200 ALA A CA 1
ATOM 1631 C C . ALA A 1 200 ? -11.406 4.082 -11.637 1.00 51.97 200 ALA A C 1
ATOM 1633 O O . ALA A 1 200 ? -11.908 5.192 -11.491 1.00 51.97 200 ALA A O 1
ATOM 1634 N N . ASN A 1 201 ? -10.756 3.758 -12.757 1.00 57.09 201 ASN A N 1
ATOM 1635 C CA . ASN A 1 201 ? -10.781 4.598 -13.947 1.00 57.09 201 ASN A CA 1
ATOM 1636 C C . ASN A 1 201 ? -12.094 4.344 -14.690 1.00 57.09 201 ASN A C 1
ATOM 1638 O O . ASN A 1 201 ? -12.335 3.261 -15.206 1.00 57.09 201 ASN A O 1
ATOM 1642 N N . THR A 1 202 ? -12.927 5.370 -14.709 1.00 61.75 202 THR A N 1
ATOM 1643 C CA . THR A 1 202 ? -14.281 5.382 -15.259 1.00 61.75 202 THR A CA 1
ATOM 1644 C C . THR A 1 202 ? -14.338 5.691 -16.754 1.00 61.75 202 THR A C 1
ATOM 1646 O O . THR A 1 202 ? -15.424 5.709 -17.316 1.00 61.75 202 THR A O 1
ATOM 1649 N N . SER A 1 203 ? -13.201 5.981 -17.396 1.00 63.25 203 SER A N 1
ATOM 1650 C CA . SER A 1 203 ? -13.171 6.578 -18.736 1.00 63.25 203 SER A CA 1
ATOM 1651 C C . SER A 1 203 ? -12.536 5.702 -19.822 1.00 63.25 203 SER A C 1
ATOM 1653 O O . SER A 1 203 ? -12.370 6.166 -20.946 1.00 63.25 203 SER A O 1
ATOM 1655 N N . ASP A 1 204 ? -12.132 4.470 -19.485 1.00 70.38 204 ASP A N 1
ATOM 1656 C CA . ASP A 1 204 ? -11.418 3.504 -20.345 1.00 70.38 204 ASP A CA 1
ATOM 1657 C C . ASP A 1 204 ? -10.104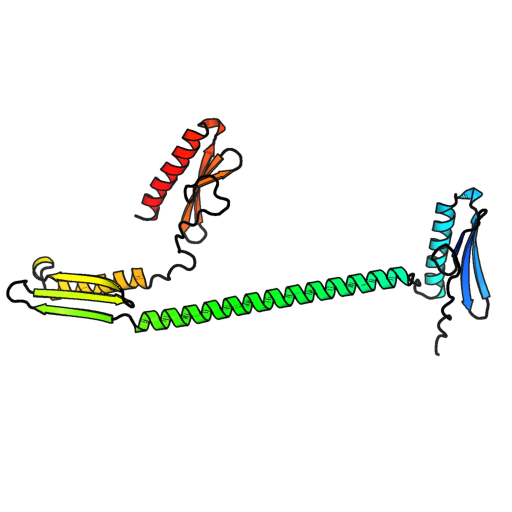 3.996 -20.992 1.00 70.38 204 ASP A C 1
ATOM 1659 O O . ASP A 1 204 ? -9.337 3.212 -21.555 1.00 70.38 204 ASP A O 1
ATOM 1663 N N . VAL A 1 205 ? -9.754 5.272 -20.817 1.00 73.38 205 VAL A N 1
ATOM 1664 C CA . VAL A 1 205 ? -8.525 5.890 -21.308 1.00 73.38 205 VAL A CA 1
ATOM 1665 C C . VAL A 1 205 ? -7.555 6.078 -20.149 1.00 73.38 205 VAL A C 1
ATOM 1667 O O . VAL A 1 205 ? -7.859 6.690 -19.125 1.00 73.38 205 VAL A O 1
ATOM 1670 N N . ASN A 1 206 ? -6.349 5.533 -20.294 1.00 73.88 206 ASN A N 1
ATOM 1671 C CA . ASN A 1 206 ? -5.324 5.610 -19.260 1.00 73.88 206 ASN A CA 1
ATOM 1672 C C . ASN A 1 206 ? -4.951 7.070 -18.943 1.00 73.88 206 ASN A C 1
ATOM 1674 O O . ASN A 1 206 ? -4.639 7.846 -19.841 1.00 73.88 206 ASN A O 1
ATOM 1678 N N . GLY A 1 207 ? -4.950 7.431 -17.658 1.00 80.94 207 GLY A N 1
ATOM 1679 C CA . GLY A 1 207 ? -4.636 8.791 -17.213 1.00 80.94 207 GLY A CA 1
ATOM 1680 C C . GLY A 1 207 ? -5.771 9.803 -17.381 1.00 80.94 207 GLY A C 1
ATOM 1681 O O . GLY A 1 207 ? -5.585 10.947 -16.974 1.00 80.94 207 GLY A O 1
ATOM 1682 N N . VAL A 1 208 ? -6.930 9.397 -17.907 1.00 86.00 208 VAL A N 1
ATOM 1683 C CA . VAL A 1 208 ? -8.166 10.187 -17.889 1.00 86.00 208 VAL A CA 1
ATOM 1684 C C . VAL A 1 208 ? -9.100 9.598 -16.831 1.00 86.00 208 VAL A C 1
ATOM 1686 O O . VAL A 1 208 ? -9.122 8.387 -16.646 1.00 86.00 208 VAL A O 1
ATOM 1689 N N . ALA A 1 209 ? -9.824 10.420 -16.076 1.00 88.50 209 ALA A N 1
ATOM 1690 C CA . ALA A 1 209 ? -10.779 9.950 -15.071 1.00 88.50 209 ALA A CA 1
ATOM 1691 C C . ALA A 1 209 ? -11.949 10.925 -14.914 1.00 88.50 209 ALA A C 1
ATOM 1693 O O . ALA A 1 209 ? -11.750 12.139 -14.901 1.00 88.50 209 ALA A O 1
ATOM 1694 N N . LEU A 1 210 ? -13.162 10.397 -14.742 1.00 86.38 210 LEU A N 1
ATOM 1695 C CA . LEU A 1 210 ? -14.341 11.191 -14.402 1.00 86.38 210 LEU A CA 1
ATOM 1696 C C . LEU A 1 210 ? -14.463 11.312 -12.878 1.00 86.38 210 LEU A C 1
ATOM 1698 O O . LEU A 1 210 ? -14.519 10.302 -12.177 1.00 86.38 210 LEU A O 1
ATOM 1702 N N . SER A 1 211 ? -14.530 12.542 -12.366 1.00 86.69 211 SER A N 1
ATOM 1703 C CA . SER A 1 211 ? -14.7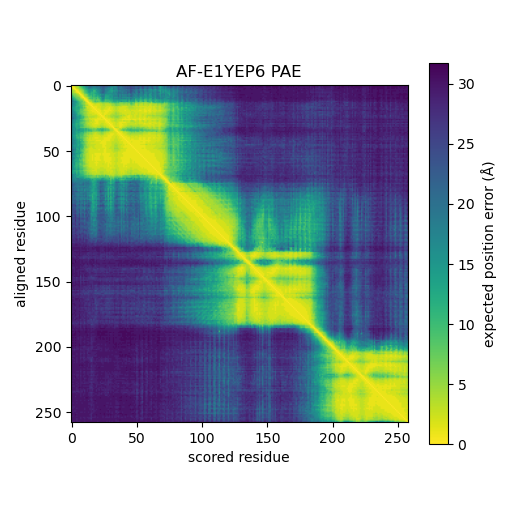90 12.818 -10.950 1.00 86.69 211 SER A CA 1
ATOM 1704 C C . SER A 1 211 ? -15.473 14.176 -10.770 1.00 86.69 211 SER A C 1
ATOM 1706 O O . SER A 1 211 ? -15.110 15.154 -11.417 1.00 86.69 211 SER A O 1
ATOM 1708 N N . GLY A 1 212 ? -16.486 14.251 -9.903 1.00 86.12 212 GLY A N 1
ATOM 1709 C CA . GLY A 1 212 ? -17.099 15.518 -9.480 1.00 86.12 212 GLY A CA 1
ATOM 1710 C C . GLY A 1 212 ? -17.640 16.418 -10.604 1.00 86.12 212 GLY A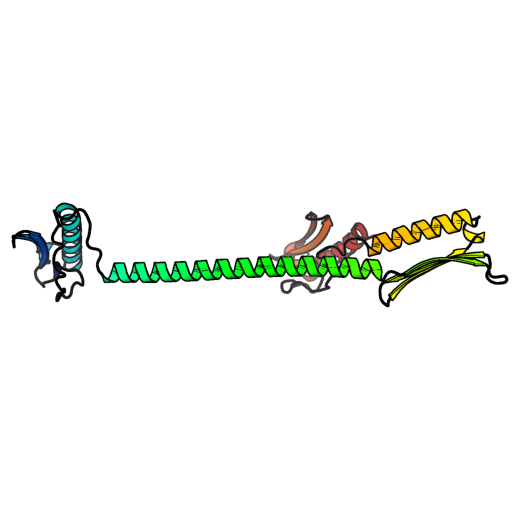 C 1
ATOM 1711 O O . GLY A 1 212 ? -17.593 17.636 -10.460 1.00 86.12 212 GLY A O 1
ATOM 1712 N N . GLY A 1 213 ? -18.106 15.854 -11.726 1.00 90.25 213 GLY A N 1
ATOM 1713 C CA . GLY A 1 213 ? -18.591 16.628 -12.882 1.00 90.25 213 GLY A CA 1
ATOM 1714 C C . GLY A 1 213 ? -17.491 17.142 -13.823 1.00 90.25 213 GLY A C 1
ATOM 1715 O O . GLY A 1 213 ? -17.742 18.019 -14.654 1.00 90.25 213 GLY A O 1
ATOM 1716 N N . TYR A 1 214 ? -16.270 16.615 -13.699 1.00 93.50 214 TYR A N 1
ATOM 1717 C CA . TYR A 1 214 ? -15.135 16.945 -14.554 1.00 93.50 214 TYR A CA 1
ATOM 1718 C C . TYR A 1 214 ? -14.461 15.685 -15.091 1.00 93.50 214 TYR A C 1
ATOM 1720 O O . TYR A 1 214 ? -14.276 14.708 -14.362 1.00 93.50 214 TYR A O 1
ATOM 1728 N N . TYR A 1 215 ? -13.990 15.762 -16.332 1.00 93.00 215 TYR A N 1
ATOM 1729 C CA . TYR A 1 215 ? -12.955 14.863 -16.821 1.00 93.00 215 TYR A CA 1
ATOM 1730 C C . TYR A 1 215 ? -11.590 15.426 -16.458 1.00 93.00 215 TYR A C 1
ATOM 1732 O O . TYR A 1 215 ? -11.239 16.542 -16.843 1.00 93.00 215 TYR A O 1
ATOM 1740 N N . TYR A 1 216 ? -10.821 14.655 -15.707 1.00 91.31 216 TYR A N 1
ATOM 1741 C CA . TYR A 1 216 ? -9.443 14.958 -15.375 1.00 91.31 216 TYR A CA 1
ATOM 1742 C C . TYR A 1 216 ? -8.512 14.178 -16.280 1.00 91.31 216 TYR A C 1
ATOM 1744 O O . TYR A 1 216 ? -8.744 13.003 -16.534 1.00 91.31 216 TYR A O 1
ATOM 1752 N N . SER A 1 217 ? -7.435 14.820 -16.703 1.00 91.19 217 SER A N 1
ATOM 1753 C CA . SER A 1 217 ? -6.332 14.195 -17.409 1.00 91.19 217 SER A CA 1
ATOM 1754 C C . SER A 1 217 ? -5.046 14.459 -16.635 1.00 91.19 217 SER A C 1
ATOM 1756 O O . SER A 1 217 ? -4.791 15.593 -16.227 1.00 91.19 217 SER A O 1
ATOM 1758 N N . TYR A 1 218 ? -4.256 13.420 -16.381 1.00 89.69 218 TYR A N 1
ATOM 1759 C CA . TYR A 1 218 ? -3.049 13.469 -15.553 1.00 89.69 218 TYR A CA 1
ATOM 1760 C C . TYR A 1 218 ? -1.894 12.847 -16.307 1.00 89.69 218 TYR A C 1
ATOM 1762 O O . TYR A 1 218 ? -2.082 11.752 -16.818 1.00 89.69 218 TYR A O 1
ATOM 1770 N N . ILE A 1 219 ? -0.706 13.456 -16.311 1.00 85.81 219 ILE A N 1
ATOM 1771 C CA . ILE A 1 219 ? 0.525 12.889 -16.874 1.00 85.81 219 ILE A CA 1
ATOM 1772 C C . ILE A 1 219 ? 1.722 13.065 -15.927 1.00 85.81 219 ILE A C 1
ATOM 1774 O O . ILE A 1 219 ? 1.999 14.181 -15.479 1.00 85.81 219 ILE A O 1
ATOM 1778 N N . PRO A 1 220 ? 2.430 11.977 -15.573 1.00 81.12 220 PRO A N 1
ATOM 1779 C CA . PRO A 1 220 ? 3.637 12.075 -14.765 1.00 81.12 220 PRO A CA 1
ATOM 1780 C C . PRO A 1 220 ? 4.788 12.618 -15.620 1.00 81.12 220 PRO A C 1
ATOM 1782 O O . PRO A 1 220 ? 5.120 12.024 -16.645 1.00 81.12 220 PRO A O 1
ATOM 1785 N N . VAL A 1 221 ? 5.390 13.726 -15.183 1.00 78.88 221 VAL A N 1
ATOM 1786 C CA . VAL A 1 221 ? 6.512 14.387 -15.880 1.00 78.88 221 VAL A CA 1
ATOM 1787 C C . VAL A 1 221 ? 7.845 14.023 -15.227 1.00 78.88 221 VAL A C 1
ATOM 1789 O O . VAL A 1 221 ? 8.793 13.645 -15.900 1.00 78.88 221 VAL A O 1
ATOM 1792 N N . GLU A 1 222 ? 7.898 14.057 -13.896 1.00 75.19 222 GLU A N 1
ATOM 1793 C CA . GLU A 1 222 ? 9.077 13.713 -13.094 1.00 75.19 222 GLU A CA 1
ATOM 1794 C C . GLU A 1 222 ? 8.655 12.851 -11.894 1.00 75.19 222 GLU A C 1
ATOM 1796 O O . GLU A 1 222 ? 7.462 12.789 -11.565 1.00 75.19 222 GLU A O 1
ATOM 1801 N N . PRO A 1 223 ? 9.600 12.206 -11.184 1.00 61.91 223 PRO A N 1
ATOM 1802 C CA . PRO A 1 223 ? 9.303 11.566 -9.909 1.00 61.91 223 PRO A CA 1
ATOM 1803 C C . PRO A 1 223 ? 8.570 12.537 -8.972 1.00 61.91 223 PRO A C 1
ATOM 1805 O O . PRO A 1 223 ? 9.092 13.587 -8.609 1.00 61.91 223 PRO A O 1
ATOM 1808 N N . ASN A 1 224 ? 7.343 12.178 -8.587 1.00 70.62 224 ASN A N 1
ATOM 1809 C CA . ASN A 1 224 ? 6.443 12.971 -7.739 1.00 70.62 224 ASN A CA 1
ATOM 1810 C C . ASN A 1 224 ? 5.898 14.280 -8.345 1.00 70.62 224 ASN A C 1
ATOM 1812 O O . ASN A 1 224 ? 5.225 15.023 -7.631 1.00 70.62 224 ASN A O 1
ATOM 1816 N N . LYS A 1 225 ? 6.105 14.560 -9.640 1.00 78.38 225 LYS A N 1
ATOM 1817 C CA . LYS A 1 225 ? 5.462 15.694 -10.326 1.00 78.38 225 LYS A CA 1
ATOM 1818 C C . LYS A 1 225 ? 4.539 15.211 -11.435 1.00 78.38 225 LYS A C 1
ATOM 1820 O O . LYS A 1 225 ? 4.935 14.464 -12.328 1.00 78.38 225 LYS A O 1
ATOM 1825 N N . THR A 1 226 ? 3.301 15.690 -11.389 1.00 86.00 226 THR A N 1
ATOM 1826 C CA . THR A 1 226 ? 2.254 15.334 -12.349 1.00 86.00 226 THR A CA 1
ATOM 1827 C C . THR A 1 226 ? 1.679 16.615 -12.935 1.00 86.00 226 THR A C 1
ATOM 1829 O O . THR A 1 226 ? 1.234 17.482 -12.184 1.00 86.00 226 THR A O 1
ATOM 1832 N N . LYS A 1 227 ? 1.670 16.744 -14.264 1.00 91.50 227 LYS A N 1
ATOM 1833 C CA . LYS A 1 227 ? 0.860 17.760 -14.943 1.00 91.50 227 LYS A CA 1
ATOM 1834 C C . LYS A 1 227 ? -0.572 17.245 -15.001 1.00 91.50 227 LYS A C 1
ATOM 1836 O O . LYS A 1 227 ? -0.800 16.065 -15.262 1.00 91.50 227 LYS A O 1
ATOM 1841 N N . SER A 1 228 ? -1.544 18.111 -14.746 1.00 92.69 228 SER A N 1
ATOM 1842 C CA . SER A 1 228 ? -2.948 17.725 -14.849 1.00 92.69 228 SER A CA 1
ATOM 1843 C C . SER A 1 228 ? -3.808 18.850 -15.392 1.00 92.69 228 SER A C 1
ATOM 1845 O O . SER A 1 228 ? -3.495 20.027 -15.209 1.00 92.69 228 SER A O 1
ATOM 1847 N N . ARG A 1 229 ? -4.900 18.474 -16.052 1.00 95.50 229 ARG A N 1
ATOM 1848 C CA . ARG A 1 229 ? -5.906 19.394 -16.577 1.00 95.50 229 ARG A CA 1
ATOM 1849 C C . ARG A 1 229 ? -7.297 18.826 -16.337 1.00 95.50 229 ARG A C 1
ATOM 1851 O O . ARG A 1 229 ? -7.474 17.611 -16.325 1.00 95.50 229 ARG A O 1
ATOM 1858 N N . LYS A 1 230 ? -8.276 19.704 -16.118 1.00 95.62 230 LYS A N 1
ATOM 1859 C CA . LYS A 1 230 ? -9.677 19.326 -15.894 1.00 95.62 230 LYS A CA 1
ATOM 1860 C C . LYS A 1 230 ? -10.595 20.003 -16.906 1.00 95.62 230 LYS A C 1
ATOM 1862 O O . LYS A 1 230 ? -10.400 21.176 -17.222 1.00 95.62 230 LYS A O 1
ATOM 1867 N N . PHE A 1 231 ? -11.614 19.281 -17.348 1.00 95.94 231 PHE A N 1
ATOM 1868 C CA . PHE A 1 231 ? -12.597 19.716 -18.335 1.00 95.94 231 PHE A CA 1
ATOM 1869 C C . PHE A 1 231 ? -13.997 19.557 -17.742 1.00 95.94 231 PHE A C 1
ATOM 1871 O O . PHE A 1 231 ? -14.371 18.471 -17.308 1.00 95.94 231 PHE A O 1
ATOM 1878 N N . SER A 1 232 ? -14.743 20.660 -17.648 1.00 95.62 232 SER A N 1
ATOM 1879 C CA . SER A 1 232 ? -16.054 20.693 -16.986 1.00 95.62 232 SER A CA 1
ATOM 1880 C C . SER A 1 232 ? -17.155 20.162 -17.898 1.00 95.62 232 SER A C 1
ATOM 1882 O O . SER A 1 232 ? -17.331 20.679 -19.002 1.00 95.62 232 SER A O 1
ATOM 1884 N N . ILE A 1 233 ? -17.942 19.206 -17.402 1.00 94.44 233 ILE A N 1
ATOM 1885 C CA . ILE A 1 233 ? -19.120 18.695 -18.115 1.00 94.44 233 ILE A CA 1
ATOM 1886 C C . ILE A 1 233 ? -20.163 19.801 -18.283 1.00 94.44 233 ILE A C 1
ATOM 1888 O O . ILE A 1 233 ? -20.701 19.961 -19.371 1.00 94.44 233 ILE A O 1
ATOM 1892 N N . ASN A 1 234 ? -20.381 20.630 -17.260 1.00 94.81 234 ASN A N 1
ATOM 1893 C CA . ASN A 1 234 ? -21.357 21.725 -17.326 1.00 94.81 234 ASN A CA 1
ATOM 1894 C C . ASN A 1 234 ? -21.023 22.757 -18.413 1.00 94.81 234 ASN A C 1
ATOM 1896 O O . ASN A 1 234 ? -21.922 23.404 -18.937 1.00 94.81 234 ASN A O 1
ATOM 1900 N N . LYS A 1 235 ? -19.734 22.928 -18.738 1.00 96.69 235 LYS A N 1
ATOM 1901 C CA . LYS A 1 235 ? -19.286 23.897 -19.745 1.00 96.69 235 LYS A CA 1
ATOM 1902 C C . LYS A 1 235 ? -19.299 23.331 -21.164 1.00 96.69 235 LYS A C 1
ATOM 1904 O O . LYS A 1 235 ? -19.666 24.045 -22.087 1.00 96.69 235 LYS A O 1
ATOM 1909 N N . TYR A 1 236 ? -18.832 22.096 -21.343 1.00 91.19 236 TYR A N 1
ATOM 1910 C CA . TYR A 1 236 ? -18.568 21.528 -22.671 1.00 91.19 236 TYR A CA 1
ATOM 1911 C C . TYR A 1 236 ? -19.568 20.434 -23.074 1.00 91.19 236 TYR A C 1
ATOM 1913 O O . TYR A 1 236 ? -19.617 20.047 -24.235 1.00 91.19 236 TYR A O 1
ATOM 1921 N N . GLY A 1 237 ? -20.374 19.932 -22.141 1.00 90.38 237 GLY A N 1
ATOM 1922 C CA . GLY A 1 237 ? -21.100 18.677 -22.303 1.00 90.38 237 GLY A CA 1
ATOM 1923 C C . GLY A 1 237 ? -20.182 17.469 -22.100 1.00 90.38 237 GLY A C 1
ATOM 1924 O O . GLY A 1 237 ? -18.962 17.551 -22.255 1.00 90.38 237 GLY A O 1
ATOM 1925 N N . GLU A 1 238 ? -20.765 16.329 -21.730 1.00 90.19 238 GLU A N 1
ATOM 1926 C CA . GLU A 1 238 ? -20.015 15.130 -21.327 1.00 90.19 238 GLU A CA 1
ATOM 1927 C C . GLU A 1 238 ? -19.081 14.623 -22.435 1.00 90.19 238 GLU A C 1
ATOM 1929 O O . GLU A 1 238 ? -17.881 14.452 -22.217 1.00 90.19 238 GLU A O 1
ATOM 1934 N N . LYS A 1 239 ? -19.612 14.483 -23.654 1.00 90.00 239 LYS A N 1
ATOM 1935 C CA . LYS A 1 239 ? -18.873 13.961 -24.811 1.00 90.00 239 LYS A CA 1
ATOM 1936 C C . LYS A 1 239 ? -17.663 14.825 -25.181 1.00 90.00 239 LYS A C 1
ATOM 1938 O O . LYS A 1 239 ? -16.575 14.295 -25.393 1.00 90.00 239 LYS A O 1
ATOM 1943 N N . LEU A 1 240 ? -17.840 16.145 -25.237 1.00 92.06 240 LEU A N 1
ATOM 1944 C CA . LEU A 1 240 ? -16.773 17.071 -25.622 1.00 92.06 240 LEU A CA 1
ATOM 1945 C C . LEU A 1 240 ? -15.749 17.244 -24.494 1.00 92.06 240 LEU A C 1
ATOM 1947 O O . LEU A 1 240 ? -14.549 17.285 -24.753 1.00 92.06 240 LEU A O 1
ATOM 1951 N N . ALA A 1 241 ? -16.196 17.285 -23.233 1.00 93.06 241 ALA A N 1
ATOM 1952 C CA . ALA A 1 241 ? -15.295 17.329 -22.084 1.00 93.06 241 ALA A CA 1
ATOM 1953 C C . ALA A 1 241 ? -14.376 16.095 -22.036 1.00 93.06 241 ALA A C 1
ATOM 1955 O O . ALA A 1 241 ? -13.188 16.231 -21.740 1.00 93.06 241 ALA A O 1
ATOM 1956 N N . PHE A 1 242 ? -14.904 14.912 -22.366 1.00 92.19 242 PHE A N 1
ATOM 1957 C CA . PHE A 1 242 ? -14.111 13.693 -22.491 1.00 92.19 242 PHE A CA 1
ATOM 1958 C C . PHE A 1 242 ? -13.104 13.772 -23.645 1.00 92.19 242 PHE A C 1
ATOM 1960 O O . PHE A 1 242 ? -11.920 13.520 -23.431 1.00 92.19 242 PHE A O 1
ATOM 1967 N N . GLN A 1 243 ? -13.542 14.168 -24.846 1.00 91.94 243 GLN A N 1
ATOM 1968 C CA . GLN A 1 243 ? -12.661 14.293 -26.016 1.00 91.94 243 GLN A CA 1
ATOM 1969 C C . GLN A 1 243 ? -11.475 15.224 -25.747 1.00 91.94 243 GLN A C 1
ATOM 1971 O O . GLN A 1 243 ? -10.331 14.824 -25.951 1.00 91.94 243 GLN A O 1
ATOM 1976 N N . LEU A 1 244 ? -11.732 16.404 -25.178 1.00 94.75 244 LEU A N 1
ATOM 1977 C CA . LEU A 1 244 ? -10.687 17.367 -24.827 1.00 94.75 244 LEU A CA 1
ATOM 1978 C C . LEU A 1 244 ? -9.689 16.805 -23.799 1.00 94.75 244 LEU A C 1
ATOM 1980 O O . LEU A 1 244 ? -8.491 17.080 -23.875 1.00 94.75 244 LEU A O 1
ATOM 1984 N N . ALA A 1 245 ? -10.155 15.989 -22.849 1.00 94.31 245 ALA A N 1
ATOM 1985 C CA . ALA A 1 245 ? -9.284 15.333 -21.875 1.00 94.31 245 ALA A CA 1
ATOM 1986 C C . ALA A 1 245 ? -8.353 14.292 -22.514 1.00 94.31 245 ALA A C 1
ATOM 1988 O O . ALA A 1 245 ? -7.193 14.169 -22.104 1.00 94.31 245 ALA A O 1
ATOM 1989 N N . VAL A 1 246 ? -8.854 13.568 -23.519 1.00 91.00 246 VAL A N 1
ATOM 1990 C CA . VAL A 1 246 ? -8.099 12.576 -24.295 1.00 91.00 246 VAL A CA 1
ATOM 1991 C C . VAL A 1 246 ? -7.102 13.247 -25.238 1.00 91.00 246 VAL A C 1
ATOM 1993 O O . VAL A 1 246 ? -5.957 12.810 -25.316 1.00 91.00 246 VAL A O 1
ATOM 1996 N N . GLU A 1 247 ? -7.502 14.303 -25.940 1.00 93.69 247 GLU A N 1
ATOM 1997 C CA . GLU A 1 247 ? -6.623 15.047 -26.849 1.00 93.69 247 GLU A CA 1
ATOM 1998 C C . GLU A 1 247 ? -5.468 15.688 -26.092 1.00 93.69 247 GLU A C 1
ATOM 2000 O O . GLU A 1 247 ? -4.311 15.414 -26.401 1.00 93.69 247 GLU A O 1
ATOM 2005 N N . TRP A 1 248 ? -5.766 16.408 -25.008 1.00 95.38 248 TRP A N 1
ATOM 2006 C CA . TRP A 1 248 ? -4.726 16.988 -24.164 1.00 95.38 248 TRP A CA 1
ATOM 2007 C C . TRP A 1 248 ? -3.782 15.919 -23.597 1.00 95.38 248 TRP A C 1
ATOM 2009 O O . TRP A 1 248 ? -2.577 16.139 -23.496 1.00 95.38 248 TRP A O 1
ATOM 2019 N N . ARG A 1 249 ? -4.300 14.728 -23.253 1.00 89.75 249 ARG A N 1
ATOM 2020 C CA . ARG A 1 249 ? -3.454 13.605 -22.820 1.00 89.75 249 ARG A CA 1
ATOM 2021 C C . ARG A 1 249 ? -2.469 13.200 -23.915 1.00 89.75 249 ARG A C 1
ATOM 2023 O O . ARG A 1 249 ? -1.293 13.030 -23.611 1.00 89.75 249 ARG A O 1
ATOM 2030 N N . LYS A 1 250 ? -2.941 13.038 -25.155 1.00 86.62 250 LYS A N 1
ATOM 2031 C CA . LYS A 1 250 ? -2.107 12.656 -26.305 1.00 86.62 250 LYS A CA 1
ATOM 2032 C C . LYS A 1 250 ? -1.049 13.715 -26.607 1.00 86.62 250 LYS A C 1
ATOM 2034 O O . LYS A 1 250 ? 0.107 13.366 -26.807 1.00 86.62 250 LYS A O 1
ATOM 2039 N N . GLU A 1 251 ? -1.426 14.991 -26.585 1.00 89.69 251 GLU A N 1
ATOM 2040 C CA . GLU A 1 251 ? -0.497 16.111 -26.778 1.00 89.69 251 GLU A CA 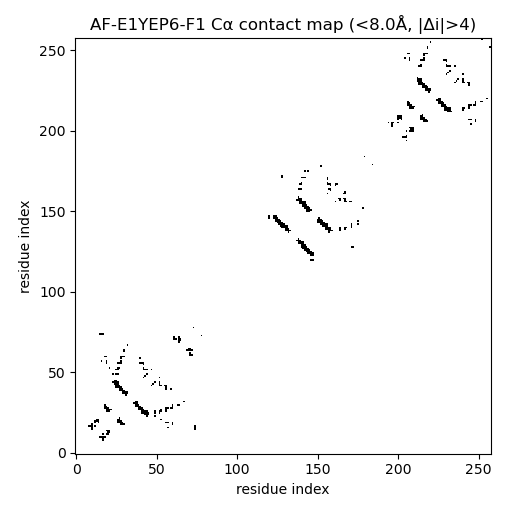1
ATOM 2041 C C . GLU A 1 251 ? 0.626 16.091 -25.739 1.00 89.69 251 GLU A C 1
ATOM 2043 O O . GLU A 1 251 ? 1.803 16.151 -26.087 1.00 89.69 251 GLU A O 1
ATOM 2048 N N . MET A 1 252 ? 0.278 15.935 -24.459 1.00 87.06 252 MET A N 1
ATOM 2049 C CA . MET A 1 252 ? 1.279 15.891 -23.396 1.00 87.06 252 MET A CA 1
ATOM 2050 C C . MET A 1 252 ? 2.120 14.613 -23.425 1.00 87.06 252 MET A C 1
ATOM 2052 O O . MET A 1 252 ? 3.272 14.644 -23.011 1.00 87.06 252 MET A O 1
ATOM 2056 N N . GLU A 1 253 ? 1.574 13.481 -23.879 1.00 80.75 253 GLU A N 1
ATOM 2057 C CA . GLU A 1 253 ? 2.370 12.264 -24.081 1.00 80.75 253 GLU A CA 1
ATOM 2058 C C . GLU A 1 253 ? 3.461 12.480 -25.128 1.00 80.75 253 GLU A C 1
ATOM 2060 O O . GLU A 1 253 ? 4.585 12.040 -24.909 1.00 80.75 253 GLU A O 1
ATOM 2065 N N . ILE A 1 254 ? 3.156 13.191 -26.216 1.00 80.69 254 ILE A N 1
ATOM 2066 C CA . ILE A 1 254 ? 4.157 13.578 -27.214 1.00 80.69 254 ILE A CA 1
ATOM 2067 C C . ILE A 1 254 ? 5.173 14.535 -26.579 1.00 80.69 254 ILE A C 1
ATOM 2069 O O . ILE A 1 254 ? 6.359 14.271 -26.678 1.00 80.69 254 ILE A O 1
ATOM 2073 N N . GLU A 1 255 ? 4.741 15.590 -25.880 1.00 81.44 255 GLU A N 1
ATOM 2074 C CA . GLU A 1 255 ? 5.652 16.578 -25.264 1.00 81.44 255 GLU A CA 1
ATOM 2075 C C . GLU A 1 255 ? 6.590 15.974 -24.204 1.00 81.44 255 GLU A C 1
ATOM 2077 O O . GLU A 1 255 ? 7.733 16.394 -24.066 1.00 81.44 255 GLU A O 1
ATOM 2082 N N . VAL A 1 256 ? 6.099 15.031 -23.396 1.00 78.44 256 VAL A N 1
ATOM 2083 C CA . VAL A 1 256 ? 6.854 14.480 -22.258 1.00 78.44 256 VAL A CA 1
ATOM 2084 C C . VAL A 1 256 ? 7.738 13.300 -22.672 1.00 78.44 256 VAL A C 1
ATOM 2086 O O . VAL A 1 256 ? 8.732 13.030 -21.994 1.00 78.44 256 VAL A O 1
ATOM 2089 N N . TYR A 1 257 ? 7.371 12.564 -23.726 1.00 69.75 257 TYR A N 1
ATOM 2090 C CA . TYR A 1 257 ? 8.042 11.314 -24.100 1.00 69.75 257 TYR A CA 1
ATOM 2091 C C . TYR A 1 257 ? 8.739 11.323 -25.468 1.00 69.75 257 TYR A C 1
ATOM 2093 O O . TYR A 1 257 ? 9.463 10.360 -25.733 1.00 69.75 257 TYR A O 1
ATOM 2101 N N . ASN A 1 258 ? 8.570 12.360 -26.294 1.00 54.69 258 ASN A N 1
ATOM 2102 C CA . ASN A 1 258 ? 9.369 12.595 -27.507 1.00 54.69 258 ASN A CA 1
ATOM 2103 C C . ASN A 1 258 ? 10.309 13.786 -27.319 1.00 54.69 258 ASN A C 1
ATOM 2105 O O . ASN A 1 258 ? 11.412 13.724 -27.905 1.00 54.69 258 ASN A O 1
#

Mean predicted aligned error: 19.61 Å

Sequence (258 aa):
MMRNLPTKTKSTNKTGVTGVSALDSFCYSYIAIGSGKRKSKKFSVKKYGKAEALRLAIKWRRDSELRIHGYSIIPVELARRNFKHKQSVLKANLAARTKKKTTIENRQKAQQAFKQRKKEYQSIAVKYIYRVDDIDSGHGWQLKIQIGDEVVCDRVFRDNRYGTASNALKLAKEEKKRQLELHNMPYAEGRRFRKKLHVANTSDVNGVALSGGYYYSYIPVEPNKTKSRKFSINKYGEKLAFQLAVEWRKEMEIEVYN

pLDDT: mean 79.25, std 16.32, range [32.38, 97.75]

Radius of gyration: 41.37 Å; Cα contacts (8 Å, |Δi|>4): 300; chains: 1; bounding box: 79×39×116 Å

Foldseek 3Di:
DDDDDPDDDDDPEPLLDPQWHFDPQWIKGWDDLDPPDIDMDIFGCVVQNRVRRRVVRNVVNQVVCCVRVVHGPPRVVVVVVVVVVVVVVVVVVVVVVVVVVVVVVVVVVVVVVVVVVVVVQVVQWDWDWDWDDDPPVATWIWTWTDGPNDTQDTDTQHCVVQVHRVSRVVVSVVVSVVSCCVVVVPCPVPPPPPPPPDPQAPLSDPQWHDDDQWIKHWADQDVVDIDMDIFGCVVQNDVRRSVVSRVVNVVVCVVRPD